Protein AF-A0A7V5WQN2-F1 (afdb_monomer_lite)

Foldseek 3Di:
DLCVLPPCVVLPCLSPVVVVLLVLLVVQLVCCQVPVDGDLVSLLVLLVSLLVSLCSNVVRPQWDHSVLLLLQLQLQLLVVLVVQLVQLCVVVVNAFAPDWDPLADCQLLLQQLLLCLQANQVRSQVRSVVQSVVCVVVVGRDHDGSSVSVVSSVVSLVVLVVVPGHHNVRSSSSNRNNSSVSLSVRSVVQVVVCVVVVDHDPPPRPGDTRADSSSSSSSSSLRSTNGNQLLVQLVVQLVVVQVVVQVVCVVVVHDNDGRSSNSSSVSSVCSSVCVVVVVVVVVVVVD

Sequence (287 aa):
LLALRWPVEIYGFTVLPLLIIYAMLLIMSLIDLDHLYLPDSLTLPAIFIAIGAAAYYQPLAGLPSLAEAAVGSAVAAGIIALINRLGSLIVRRMADTKERLWPIGMDQVNIAFVFGALGGWVWGLGFALLSVIVNLIARKPIRLEEKYMYLLWFVAIALSATKLIVSPVESLAGTFIAAGIVAIVGSFYWWFHEIFTGVAEDEDFDEPVAMGFGDVKLAAILGAILGWQSMLVALFLAFIIGAVVGVVVKIMGGSRIIPFGPPLVLGALIALFYGQQIISWYLGMLT

pLDDT: mean 90.62, std 8.38, range [48.59, 98.56]

Radius of gyration: 19.23 Å; chains: 1; bounding box: 56×52×56 Å

Structure (mmCIF, N/CA/C/O backbone):
data_AF-A0A7V5WQN2-F1
#
_entry.id   AF-A0A7V5WQN2-F1
#
loop_
_atom_site.group_PDB
_atom_site.id
_atom_site.type_symbol
_atom_site.label_atom_id
_atom_site.label_alt_id
_atom_site.label_comp_id
_atom_site.label_asym_id
_atom_site.label_entity_id
_atom_site.label_seq_id
_atom_site.pdbx_PDB_ins_code
_atom_site.Cartn_x
_atom_site.Cartn_y
_atom_site.Cartn_z
_atom_site.occupancy
_atom_site.B_iso_or_equiv
_atom_site.auth_seq_id
_atom_site.auth_comp_id
_atom_site.auth_asym_id
_atom_site.auth_atom_id
_atom_site.pdbx_PDB_model_num
ATOM 1 N N . LEU A 1 1 ? -1.444 12.258 23.062 1.00 77.06 1 LEU A N 1
ATOM 2 C CA . LEU A 1 1 ? -2.726 11.849 22.433 1.00 77.06 1 LEU A CA 1
ATOM 3 C C . LEU A 1 1 ? -2.980 10.350 22.575 1.00 77.06 1 LEU A C 1
ATOM 5 O O . LEU A 1 1 ? -3.982 9.996 23.175 1.00 77.06 1 LEU A O 1
ATOM 9 N N . LEU A 1 2 ? -2.071 9.475 22.120 1.00 81.06 2 LEU A N 1
ATOM 10 C CA . LEU A 1 2 ? -2.228 8.012 22.245 1.00 81.06 2 LEU A CA 1
ATOM 11 C C . LEU A 1 2 ? -2.456 7.547 23.691 1.00 81.06 2 LEU A C 1
ATOM 13 O O . LEU A 1 2 ? -3.454 6.892 23.959 1.00 81.06 2 LEU A O 1
ATOM 17 N N . ALA A 1 3 ? -1.611 7.990 24.629 1.00 78.44 3 ALA A N 1
ATOM 18 C CA . ALA A 1 3 ? -1.753 7.672 26.053 1.00 78.44 3 ALA A CA 1
ATOM 19 C C . ALA A 1 3 ? -3.041 8.224 26.701 1.00 78.44 3 ALA A C 1
ATOM 21 O O . ALA A 1 3 ? -3.461 7.727 27.734 1.00 78.44 3 ALA A O 1
ATOM 22 N N . LEU A 1 4 ? -3.688 9.236 26.103 1.00 81.62 4 LEU A N 1
ATOM 23 C CA . LEU A 1 4 ? -4.980 9.740 26.589 1.00 81.62 4 LEU A CA 1
ATOM 24 C C . LEU A 1 4 ? -6.146 8.876 26.094 1.00 81.62 4 LEU A C 1
ATOM 26 O O . LEU A 1 4 ? -7.130 8.704 26.803 1.00 81.62 4 LEU A O 1
ATOM 30 N N . ARG A 1 5 ? -6.052 8.352 24.864 1.00 83.75 5 ARG A N 1
ATOM 31 C CA . ARG A 1 5 ? -7.081 7.493 24.258 1.00 83.75 5 ARG A CA 1
ATOM 32 C C . ARG A 1 5 ? -7.013 6.064 24.791 1.00 83.75 5 ARG A C 1
ATOM 34 O O . ARG A 1 5 ? -8.053 5.460 25.036 1.00 83.75 5 ARG A O 1
ATOM 41 N N . TRP A 1 6 ? -5.797 5.564 24.978 1.00 84.88 6 TRP A N 1
ATOM 42 C CA . TRP A 1 6 ? -5.497 4.258 25.549 1.00 84.88 6 TRP A CA 1
ATOM 43 C C . TRP A 1 6 ? -4.562 4.432 26.754 1.00 84.88 6 TRP A C 1
ATOM 45 O O . TRP A 1 6 ? -3.351 4.254 26.625 1.00 84.88 6 TRP A O 1
ATOM 55 N N . PRO A 1 7 ? -5.104 4.839 27.917 1.00 83.50 7 PRO A N 1
ATOM 56 C CA . PRO A 1 7 ? -4.335 4.960 29.153 1.00 83.50 7 PRO A CA 1
ATOM 57 C C . PRO A 1 7 ? -3.769 3.610 29.602 1.00 83.50 7 P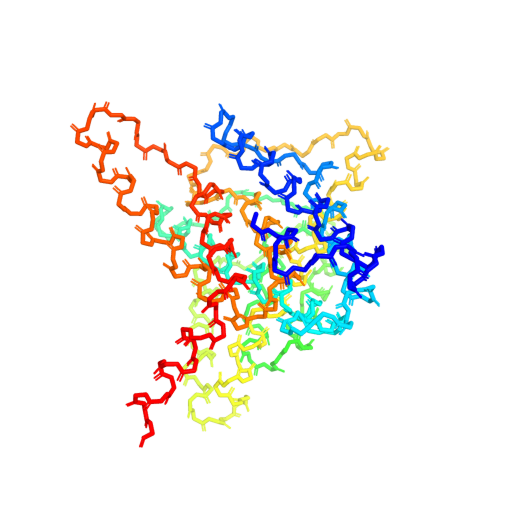RO A C 1
ATOM 59 O O . PRO A 1 7 ? -4.465 2.588 29.590 1.00 83.50 7 PRO A O 1
ATOM 62 N N . VAL A 1 8 ? -2.502 3.616 30.021 1.00 84.56 8 VAL A N 1
ATOM 63 C CA . VAL A 1 8 ? -1.774 2.422 30.489 1.00 84.56 8 VAL A CA 1
ATOM 64 C C . VAL A 1 8 ? -2.422 1.856 31.754 1.00 84.56 8 VAL A C 1
ATOM 66 O O . VAL A 1 8 ? -2.370 0.656 31.993 1.00 84.56 8 VAL A O 1
ATOM 69 N N . GLU A 1 9 ? -3.108 2.686 32.534 1.00 84.50 9 GLU A N 1
ATOM 70 C CA . GLU A 1 9 ? -3.830 2.284 33.741 1.00 84.50 9 GLU A CA 1
ATOM 71 C C . GLU A 1 9 ? -5.015 1.354 33.438 1.00 84.50 9 GLU A C 1
ATOM 73 O O . GLU A 1 9 ? -5.349 0.502 34.255 1.00 84.50 9 GLU A O 1
ATOM 78 N N . ILE A 1 10 ? -5.646 1.507 32.266 1.00 82.56 10 ILE A N 1
ATOM 79 C CA . ILE A 1 10 ? -6.826 0.725 31.857 1.00 82.56 10 ILE A CA 1
ATOM 80 C C . ILE A 1 10 ? -6.417 -0.450 30.971 1.00 82.56 10 ILE A C 1
ATOM 82 O O . ILE A 1 10 ? -6.905 -1.565 31.137 1.00 82.56 10 ILE A O 1
ATOM 86 N N . TYR A 1 11 ? -5.523 -0.197 30.019 1.00 82.12 11 TYR A N 1
ATOM 87 C CA . TYR A 1 11 ? -5.158 -1.158 28.980 1.00 82.12 11 TYR A CA 1
ATOM 88 C C . TYR A 1 11 ? -3.826 -1.874 29.264 1.00 82.12 11 TYR A C 1
ATOM 90 O O . TYR A 1 11 ? -3.442 -2.803 28.550 1.00 82.12 11 TYR A O 1
ATOM 98 N N . GLY A 1 12 ? -3.116 -1.486 30.323 1.00 84.06 12 GLY A N 1
ATOM 99 C CA . GLY A 1 12 ? -1.854 -2.094 30.730 1.00 84.06 12 GLY A CA 1
ATOM 100 C C . GLY A 1 12 ? -0.761 -1.962 29.673 1.00 84.06 12 GLY A C 1
ATOM 101 O O . GLY A 1 12 ? -0.753 -1.059 28.834 1.00 84.06 12 GLY A O 1
ATOM 102 N N . PHE A 1 13 ? 0.159 -2.925 29.681 1.00 83.62 13 PHE A N 1
ATOM 103 C CA . PHE A 1 13 ? 1.255 -3.003 28.715 1.00 83.62 13 PHE A CA 1
ATOM 104 C C . PHE A 1 13 ? 0.821 -3.404 27.309 1.00 83.62 13 PHE A C 1
ATOM 106 O O . PHE A 1 13 ? 1.673 -3.449 26.423 1.00 83.62 13 PHE A O 1
ATOM 113 N N . THR A 1 14 ? -0.473 -3.660 27.079 1.00 82.44 14 THR A N 1
ATOM 114 C CA . THR A 1 14 ? -0.944 -3.852 25.711 1.00 82.44 14 THR A CA 1
ATOM 115 C C . THR A 1 14 ? -0.632 -2.598 24.914 1.00 82.44 14 THR A C 1
ATOM 117 O O . THR A 1 14 ? 0.060 -2.711 23.943 1.00 82.44 14 THR A O 1
ATOM 120 N N . VAL A 1 15 ? -0.874 -1.374 25.374 1.00 82.62 15 VAL A N 1
ATOM 121 C CA . VAL A 1 15 ? -0.635 -0.153 24.563 1.00 82.62 15 VAL A CA 1
ATOM 122 C C . VAL A 1 15 ? 0.828 0.064 24.117 1.00 82.62 15 VAL A C 1
ATOM 124 O O . VAL A 1 15 ? 1.081 0.824 23.181 1.00 82.62 15 VAL A O 1
ATOM 127 N N . LEU A 1 16 ? 1.809 -0.580 24.760 1.00 84.44 16 LEU A N 1
ATOM 128 C CA . LEU A 1 16 ? 3.227 -0.251 24.606 1.00 84.44 16 LEU A CA 1
ATOM 129 C C . LEU A 1 16 ? 3.726 -0.311 23.157 1.00 84.44 16 LEU A C 1
ATOM 131 O O . LEU A 1 16 ? 4.190 0.724 22.672 1.00 84.44 16 LEU A O 1
ATOM 135 N N . PRO A 1 17 ? 3.657 -1.436 22.427 1.00 85.75 17 PRO A N 1
ATOM 136 C CA . PRO A 1 17 ? 4.238 -1.412 21.101 1.00 85.75 17 PRO A CA 1
ATOM 137 C C . PRO A 1 17 ? 3.427 -0.558 20.083 1.00 85.75 17 PRO A C 1
ATOM 139 O O . PRO A 1 17 ? 3.997 -0.184 19.067 1.00 85.75 17 PRO A O 1
ATOM 142 N N . LEU A 1 18 ? 2.183 -0.108 20.366 1.00 85.00 18 LEU A N 1
ATOM 143 C CA . LEU A 1 18 ? 1.492 0.927 19.564 1.00 85.00 18 LEU A CA 1
ATOM 144 C C . LEU A 1 18 ? 2.231 2.256 19.702 1.00 85.00 18 LEU A C 1
ATOM 146 O O . LEU A 1 18 ? 2.478 2.939 18.711 1.00 85.00 18 LEU A O 1
ATOM 150 N N . LEU A 1 19 ? 2.601 2.609 20.938 1.00 87.19 19 LEU A N 1
ATOM 151 C CA . LEU A 1 19 ? 3.392 3.802 21.235 1.00 87.19 19 LEU A CA 1
ATOM 152 C C . LEU A 1 19 ? 4.772 3.721 20.585 1.00 87.19 19 LEU A C 1
ATOM 154 O O . LEU A 1 19 ? 5.223 4.715 20.022 1.00 87.19 19 LEU A O 1
ATOM 158 N N . ILE A 1 20 ? 5.416 2.550 20.630 1.00 88.56 20 ILE A N 1
ATOM 159 C CA . ILE A 1 20 ? 6.727 2.331 20.003 1.00 88.56 20 ILE A CA 1
ATOM 160 C C . ILE A 1 20 ? 6.626 2.527 18.492 1.00 88.56 20 ILE A C 1
ATOM 162 O O . ILE A 1 20 ? 7.387 3.314 17.938 1.00 88.56 20 ILE A O 1
ATOM 166 N N . ILE A 1 21 ? 5.667 1.877 17.827 1.00 89.50 21 ILE A N 1
ATOM 167 C CA . ILE A 1 21 ? 5.527 1.994 16.372 1.00 89.50 21 ILE A CA 1
ATOM 168 C C . ILE A 1 21 ? 5.181 3.434 15.978 1.00 89.50 21 ILE A C 1
ATOM 170 O O . ILE A 1 21 ? 5.769 3.960 15.040 1.00 89.50 21 ILE A O 1
ATOM 174 N N . TYR A 1 22 ? 4.297 4.119 16.709 1.00 88.50 22 TYR A N 1
ATOM 175 C CA . TYR A 1 22 ? 4.010 5.531 16.433 1.00 88.50 22 TYR A CA 1
ATOM 176 C C . TYR A 1 22 ? 5.216 6.444 16.658 1.00 88.50 22 TYR A C 1
ATOM 178 O O . TYR A 1 22 ? 5.432 7.360 15.868 1.00 88.50 22 TYR A O 1
ATOM 186 N N . ALA A 1 23 ? 6.020 6.201 17.693 1.00 89.38 23 ALA A N 1
ATOM 187 C CA . ALA A 1 23 ? 7.265 6.933 17.894 1.00 89.38 23 ALA A CA 1
ATOM 188 C C . ALA A 1 23 ? 8.242 6.686 16.733 1.00 89.38 23 ALA A C 1
ATOM 190 O O . ALA A 1 23 ? 8.811 7.638 16.205 1.00 89.38 23 ALA A O 1
ATOM 191 N N . MET A 1 24 ? 8.372 5.436 16.277 1.00 90.50 24 MET A N 1
ATOM 192 C CA . MET A 1 24 ? 9.174 5.091 15.100 1.00 90.50 24 MET A CA 1
ATOM 193 C C . MET A 1 24 ? 8.657 5.778 13.831 1.00 90.50 24 MET A C 1
ATOM 195 O O . MET A 1 24 ? 9.461 6.290 13.063 1.00 90.50 24 MET A O 1
ATOM 199 N N . LEU A 1 25 ? 7.339 5.840 13.617 1.00 91.88 25 LEU A N 1
ATOM 200 C CA . LEU A 1 25 ? 6.718 6.536 12.480 1.00 91.88 25 LEU A CA 1
ATOM 201 C C . LEU A 1 25 ? 6.992 8.039 12.494 1.00 91.88 25 LEU A C 1
ATOM 203 O O . LEU A 1 25 ? 7.263 8.617 11.445 1.00 91.88 25 LEU A O 1
ATOM 207 N N . LEU A 1 26 ? 6.961 8.669 13.669 1.00 90.19 26 LEU A N 1
ATOM 208 C CA . LEU A 1 26 ? 7.340 10.075 13.806 1.00 90.19 26 LEU A CA 1
ATOM 209 C C . LEU A 1 26 ? 8.822 10.284 13.481 1.00 90.19 26 LEU A C 1
ATOM 211 O O . LEU A 1 26 ? 9.150 11.211 12.751 1.00 90.19 26 LEU A O 1
ATOM 215 N N . ILE A 1 27 ? 9.704 9.405 13.962 1.00 90.62 27 ILE A N 1
ATOM 216 C CA . ILE A 1 27 ? 11.137 9.464 13.640 1.00 90.62 27 ILE A CA 1
ATOM 217 C C . ILE A 1 27 ? 11.357 9.276 12.133 1.00 90.62 27 ILE A C 1
ATOM 219 O O . ILE A 1 27 ? 12.048 10.083 11.523 1.00 90.62 27 ILE A O 1
ATOM 223 N N . MET A 1 28 ? 10.722 8.275 11.514 1.00 91.38 28 MET A N 1
ATOM 224 C CA . MET A 1 28 ? 10.777 8.043 10.064 1.00 91.38 28 MET A CA 1
ATOM 225 C C . MET A 1 28 ? 10.282 9.250 9.269 1.00 91.38 28 MET A C 1
ATOM 227 O O . MET A 1 28 ? 10.921 9.642 8.303 1.00 91.38 28 MET A O 1
ATOM 231 N N . SER A 1 29 ? 9.190 9.883 9.700 1.00 90.88 29 SER A N 1
ATOM 232 C CA . SER A 1 29 ? 8.687 11.106 9.073 1.00 90.88 29 SER A CA 1
ATOM 233 C C . SER A 1 29 ? 9.679 12.267 9.152 1.00 90.88 29 SER A C 1
ATOM 235 O O . SER A 1 29 ? 9.710 13.073 8.228 1.00 90.88 29 SER A O 1
ATOM 237 N N . LEU A 1 30 ? 10.439 12.402 10.240 1.00 90.75 30 LEU A N 1
ATOM 238 C CA . LEU A 1 30 ? 11.456 13.451 10.361 1.00 90.75 30 LEU A CA 1
ATOM 239 C C . LEU A 1 30 ? 12.677 13.141 9.490 1.00 90.75 30 LEU A C 1
ATOM 241 O O . LEU A 1 30 ? 13.168 14.025 8.801 1.00 90.75 30 LEU A O 1
ATOM 245 N N . ILE A 1 31 ? 13.104 11.875 9.455 1.00 89.44 31 ILE A N 1
ATOM 246 C CA . ILE A 1 31 ? 14.174 11.416 8.559 1.00 89.44 31 ILE A CA 1
ATOM 247 C C . ILE A 1 31 ? 13.793 11.688 7.097 1.00 89.44 31 ILE A C 1
ATOM 249 O O . ILE A 1 31 ? 14.609 12.219 6.351 1.00 89.44 31 ILE A O 1
ATOM 253 N N . ASP A 1 32 ? 12.555 11.387 6.694 1.00 88.56 32 ASP A N 1
ATOM 254 C CA . ASP A 1 32 ? 12.066 11.660 5.337 1.00 88.56 32 ASP A CA 1
ATOM 255 C C . ASP A 1 32 ? 12.021 13.165 5.026 1.00 88.56 32 ASP A C 1
ATOM 257 O O . ASP A 1 32 ? 12.403 13.588 3.938 1.00 88.56 32 ASP A O 1
ATOM 261 N N . LEU A 1 33 ? 11.620 13.996 5.996 1.00 87.62 33 LEU A N 1
ATOM 262 C CA . LEU A 1 33 ? 11.611 15.454 5.847 1.00 87.62 33 LEU A CA 1
ATOM 263 C C . LEU A 1 33 ? 13.014 16.021 5.567 1.00 87.62 33 LEU A C 1
ATOM 265 O O . LEU A 1 33 ? 13.151 16.932 4.749 1.00 87.62 33 LEU A O 1
ATOM 269 N N . ASP A 1 34 ? 14.033 15.482 6.238 1.00 86.62 34 ASP A N 1
ATOM 270 C CA . ASP A 1 34 ? 15.406 15.990 6.179 1.00 86.62 34 ASP A CA 1
ATOM 271 C C . ASP A 1 34 ? 16.237 15.358 5.048 1.00 86.62 34 ASP A C 1
ATOM 273 O O . ASP A 1 34 ? 17.097 16.020 4.461 1.00 86.62 34 ASP A O 1
ATOM 277 N N . HIS A 1 35 ? 15.998 14.082 4.734 1.00 84.88 35 HIS A N 1
ATOM 278 C CA . HIS A 1 35 ? 16.845 13.287 3.839 1.00 84.88 35 HIS A CA 1
ATOM 279 C C . HIS A 1 35 ? 16.138 12.746 2.592 1.00 84.88 35 HIS A C 1
ATOM 281 O O . HIS A 1 35 ? 16.826 12.246 1.705 1.00 84.88 35 HIS A O 1
ATOM 287 N N . LEU A 1 36 ? 14.805 12.851 2.489 1.00 83.44 36 LEU A N 1
ATOM 288 C CA . LEU A 1 36 ? 14.000 12.305 1.380 1.00 83.44 36 LEU A CA 1
ATOM 289 C C . LEU A 1 36 ? 14.210 10.794 1.145 1.00 83.44 36 LEU A C 1
ATOM 291 O O . LEU A 1 36 ? 14.017 10.296 0.035 1.00 83.44 36 LEU A O 1
ATOM 295 N N . TYR A 1 37 ? 14.650 10.072 2.177 1.00 82.38 37 TYR A N 1
ATOM 296 C CA . TYR A 1 37 ? 14.958 8.646 2.134 1.00 82.38 37 TYR A CA 1
ATOM 297 C C . TYR A 1 37 ? 14.521 7.968 3.434 1.00 82.38 37 TYR A C 1
ATOM 299 O O . TYR A 1 37 ? 14.685 8.520 4.523 1.00 82.38 37 TYR A O 1
ATOM 307 N N . LEU A 1 38 ? 14.008 6.740 3.321 1.00 83.69 38 LEU A N 1
ATOM 308 C CA . LEU A 1 38 ? 13.596 5.914 4.453 1.00 83.69 38 LEU A CA 1
ATOM 309 C C . LEU A 1 38 ? 14.440 4.633 4.516 1.00 83.69 38 LEU A C 1
ATOM 311 O O . LEU A 1 38 ? 14.346 3.818 3.601 1.00 83.69 38 LEU A O 1
ATOM 315 N N . PRO A 1 39 ? 15.207 4.407 5.599 1.00 86.12 39 PRO A N 1
ATOM 316 C CA . PRO A 1 39 ? 16.100 3.260 5.694 1.00 86.12 39 PRO A CA 1
ATOM 317 C C . PRO A 1 39 ? 15.349 1.934 5.845 1.00 86.12 39 PRO A C 1
ATOM 319 O O . PRO A 1 39 ? 14.462 1.776 6.693 1.00 86.12 39 PRO A O 1
ATOM 322 N N . ASP A 1 40 ? 15.779 0.941 5.071 1.00 89.00 40 ASP A N 1
ATOM 323 C CA . ASP A 1 40 ? 15.215 -0.414 5.062 1.00 89.00 40 ASP A CA 1
ATOM 324 C C . ASP A 1 40 ? 15.374 -1.136 6.398 1.00 89.00 40 ASP A C 1
ATOM 326 O O . ASP A 1 40 ? 14.460 -1.824 6.856 1.00 89.00 40 ASP A O 1
ATOM 330 N N . SER A 1 41 ? 16.490 -0.882 7.082 1.00 88.12 41 SER A N 1
ATOM 331 C CA . SER A 1 41 ? 16.769 -1.391 8.427 1.00 88.12 41 SER A CA 1
ATOM 332 C C . SER A 1 41 ? 15.753 -0.937 9.479 1.00 88.12 41 SER A C 1
ATOM 334 O O . SER A 1 41 ? 15.630 -1.581 10.521 1.00 88.12 41 SER A O 1
ATOM 336 N N . LEU A 1 42 ? 15.010 0.143 9.215 1.00 89.56 42 LEU A N 1
ATOM 337 C CA . LEU A 1 42 ? 13.970 0.657 10.101 1.00 89.56 42 LEU A CA 1
ATOM 338 C C . LEU A 1 42 ? 12.570 0.284 9.606 1.00 89.56 42 LEU A C 1
ATOM 340 O O . LEU A 1 42 ? 11.746 -0.185 10.392 1.00 89.56 42 LEU A O 1
ATOM 344 N N . THR A 1 43 ? 12.300 0.477 8.312 1.00 92.38 43 THR A N 1
ATOM 345 C CA . THR A 1 43 ? 10.958 0.298 7.743 1.00 92.38 43 THR A CA 1
ATOM 346 C C . THR A 1 43 ? 10.538 -1.167 7.686 1.00 92.38 43 THR A C 1
ATOM 348 O O . THR A 1 43 ? 9.419 -1.498 8.077 1.00 92.38 43 THR A O 1
ATOM 351 N N . LEU A 1 44 ? 11.422 -2.068 7.254 1.00 93.06 44 LEU A N 1
ATOM 352 C CA . LEU A 1 44 ? 11.062 -3.466 7.042 1.00 93.06 44 LEU A CA 1
ATOM 353 C C . LEU A 1 44 ? 10.774 -4.187 8.366 1.00 93.06 44 LEU A C 1
ATOM 355 O O . LEU A 1 44 ? 9.650 -4.676 8.524 1.00 93.06 44 LEU A O 1
ATOM 359 N N . PRO A 1 45 ? 11.663 -4.182 9.381 1.00 92.50 45 PRO A N 1
ATOM 360 C CA . PRO A 1 45 ? 11.323 -4.745 10.688 1.00 92.50 45 PRO A CA 1
ATOM 361 C C . PRO A 1 45 ? 10.040 -4.153 11.284 1.00 92.50 45 PRO A C 1
ATOM 363 O O . PRO A 1 45 ? 9.247 -4.883 11.882 1.00 92.50 45 PRO A O 1
ATOM 366 N N . ALA A 1 46 ? 9.791 -2.855 11.078 1.00 93.94 46 ALA A N 1
ATOM 367 C CA . ALA A 1 46 ? 8.595 -2.192 11.582 1.00 93.94 46 ALA A CA 1
ATOM 368 C C . ALA A 1 46 ? 7.290 -2.746 10.983 1.00 93.94 46 ALA A C 1
ATOM 370 O O . ALA A 1 46 ? 6.295 -2.789 11.702 1.00 93.94 46 ALA A O 1
ATOM 371 N N . ILE A 1 47 ? 7.275 -3.230 9.732 1.00 95.25 47 ILE A N 1
ATOM 372 C CA . ILE A 1 47 ? 6.089 -3.877 9.135 1.00 95.25 47 ILE A CA 1
ATOM 373 C C . ILE A 1 47 ? 5.709 -5.124 9.940 1.00 95.25 47 ILE A C 1
ATOM 375 O O . ILE A 1 47 ? 4.559 -5.277 10.354 1.00 95.25 47 ILE A O 1
ATOM 379 N N . PHE A 1 48 ? 6.676 -6.004 10.215 1.00 92.06 48 PHE A N 1
ATOM 380 C CA . PHE A 1 48 ? 6.419 -7.229 10.977 1.00 92.06 48 PHE A CA 1
ATOM 381 C C . PHE A 1 48 ? 6.098 -6.952 12.439 1.00 92.06 48 PHE A C 1
ATOM 383 O O . PHE A 1 48 ? 5.209 -7.596 12.995 1.00 92.06 48 PHE A O 1
ATOM 390 N N . ILE A 1 49 ? 6.780 -5.982 13.051 1.00 92.25 49 ILE A N 1
ATOM 391 C CA . ILE A 1 49 ? 6.466 -5.545 14.413 1.00 92.25 49 ILE A CA 1
ATOM 392 C C . ILE A 1 49 ? 5.038 -4.997 14.463 1.00 92.25 49 ILE A C 1
ATOM 394 O O . ILE A 1 49 ? 4.312 -5.335 15.389 1.00 92.25 49 ILE A O 1
ATOM 398 N N . ALA A 1 50 ? 4.600 -4.222 13.467 1.00 93.06 50 ALA A N 1
ATOM 399 C CA . ALA A 1 50 ? 3.245 -3.681 13.413 1.00 93.06 50 ALA A CA 1
ATOM 400 C C . ALA A 1 50 ? 2.173 -4.758 13.227 1.00 93.06 50 ALA A C 1
ATOM 402 O O . ALA A 1 50 ? 1.167 -4.743 13.936 1.00 93.06 50 ALA A O 1
ATOM 403 N N . ILE A 1 51 ? 2.404 -5.732 12.345 1.00 93.50 51 ILE A N 1
ATOM 404 C CA . ILE A 1 51 ? 1.490 -6.869 12.183 1.00 93.50 51 ILE A CA 1
ATOM 405 C C . ILE A 1 51 ? 1.463 -7.710 13.469 1.00 93.50 51 ILE A C 1
ATOM 407 O O . ILE A 1 51 ? 0.392 -7.994 13.996 1.00 93.50 51 ILE A O 1
ATOM 411 N N . GLY A 1 52 ? 2.623 -8.063 14.031 1.00 91.38 52 GLY A N 1
ATOM 412 C CA . GLY A 1 52 ? 2.718 -8.855 15.263 1.00 91.38 52 GLY A CA 1
ATOM 413 C C . GLY A 1 52 ? 2.116 -8.153 16.483 1.00 91.38 52 GLY A C 1
ATOM 414 O O . GLY A 1 52 ? 1.446 -8.784 17.299 1.00 91.38 52 GLY A O 1
ATOM 415 N N . ALA A 1 53 ? 2.276 -6.833 16.573 1.00 89.50 53 ALA A N 1
ATOM 416 C CA . ALA A 1 53 ? 1.679 -5.988 17.602 1.00 89.50 53 ALA A CA 1
ATOM 417 C C . ALA A 1 53 ? 0.146 -6.056 17.619 1.00 89.50 53 ALA A C 1
ATOM 419 O O . ALA A 1 53 ? -0.455 -5.950 18.690 1.00 89.50 53 ALA A O 1
ATOM 420 N N . ALA A 1 54 ? -0.497 -6.295 16.471 1.00 89.12 54 ALA A N 1
ATOM 421 C CA . ALA A 1 54 ? -1.949 -6.442 16.396 1.00 89.12 54 ALA A CA 1
ATOM 422 C C . ALA A 1 54 ? -2.461 -7.647 17.207 1.00 89.12 54 ALA A C 1
ATOM 424 O O . ALA A 1 54 ? -3.571 -7.607 17.735 1.00 89.12 54 ALA A O 1
ATOM 425 N N . ALA A 1 55 ? -1.641 -8.689 17.404 1.00 85.81 55 ALA A N 1
ATOM 426 C CA . ALA A 1 55 ? -1.982 -9.795 18.304 1.00 85.81 55 ALA A CA 1
ATOM 427 C C . ALA A 1 55 ? -2.014 -9.374 19.786 1.00 85.81 55 ALA A C 1
ATOM 429 O O . ALA A 1 55 ? -2.644 -10.039 20.604 1.00 85.81 55 ALA A O 1
ATOM 430 N N . TYR A 1 56 ? -1.347 -8.270 20.130 1.00 82.38 56 TYR A N 1
ATOM 431 C CA . TYR A 1 56 ? -1.197 -7.781 21.498 1.00 82.38 56 TYR A CA 1
ATOM 432 C C . TYR A 1 56 ? -2.204 -6.672 21.850 1.00 82.38 56 TYR A C 1
ATOM 434 O O . TYR A 1 56 ? -2.593 -6.559 23.012 1.00 82.38 56 TYR A O 1
ATOM 442 N N . TYR A 1 57 ? -2.660 -5.868 20.873 1.00 75.25 57 TYR A N 1
ATOM 443 C CA . TYR A 1 57 ? -3.638 -4.778 21.104 1.00 75.25 57 TYR A CA 1
ATOM 444 C C . TYR A 1 57 ? -5.044 -5.084 20.651 1.00 75.25 57 TYR A C 1
ATOM 446 O O . TYR A 1 57 ? -5.893 -4.202 20.720 1.00 75.25 57 TYR A O 1
ATOM 454 N N . GLN A 1 58 ? -5.324 -6.307 20.221 1.00 61.94 58 GLN A N 1
ATOM 455 C CA . GLN A 1 58 ? -6.684 -6.719 19.905 1.00 61.94 58 GLN A CA 1
ATOM 456 C C . GLN A 1 58 ? -7.735 -6.384 21.003 1.00 61.94 58 GLN A C 1
ATOM 458 O O . GLN A 1 58 ? -8.894 -6.175 20.647 1.00 61.94 58 GLN A O 1
ATOM 463 N N . PRO A 1 59 ? -7.391 -6.248 22.309 1.00 58.50 59 PRO A N 1
ATOM 464 C CA . PRO A 1 59 ? -8.328 -5.745 23.323 1.00 58.50 59 PRO A CA 1
ATOM 465 C C . PRO A 1 59 ? -8.676 -4.245 23.217 1.00 58.50 59 PRO A C 1
ATOM 467 O O . PRO A 1 59 ? -9.582 -3.781 23.910 1.00 58.50 59 PRO A O 1
ATOM 470 N N . LEU A 1 60 ? -7.958 -3.458 22.407 1.00 63.75 60 LEU A N 1
ATOM 471 C CA . LEU A 1 60 ? -8.184 -2.023 22.238 1.00 63.75 60 LEU A CA 1
ATOM 472 C C . LEU A 1 60 ? -9.324 -1.782 21.243 1.00 63.75 60 LEU A C 1
ATOM 474 O O . LEU A 1 60 ? -9.229 -2.111 20.061 1.00 63.75 60 LEU A O 1
ATOM 478 N N . ALA A 1 61 ? -10.398 -1.145 21.714 1.00 67.94 61 ALA A N 1
ATOM 479 C CA . ALA A 1 61 ? -11.547 -0.810 20.880 1.00 67.94 61 ALA A CA 1
ATOM 480 C C . ALA A 1 61 ? -11.131 0.013 19.643 1.00 67.94 61 ALA A C 1
ATOM 482 O O . ALA A 1 61 ? -10.632 1.134 19.774 1.00 67.94 61 ALA A O 1
ATOM 483 N N . GLY A 1 62 ? -11.380 -0.537 18.449 1.00 77.31 62 GLY A N 1
ATOM 484 C CA . GLY A 1 62 ? -11.172 0.136 17.163 1.00 77.31 62 GLY A CA 1
ATOM 485 C C . GLY A 1 62 ? -9.833 -0.127 16.466 1.00 77.31 62 GLY A C 1
ATOM 486 O O . GLY A 1 62 ? -9.592 0.500 15.437 1.00 77.31 62 GLY A O 1
ATOM 487 N N . LEU A 1 63 ? -8.985 -1.024 16.985 1.00 85.62 63 LEU A N 1
ATOM 488 C CA . LEU A 1 63 ? -7.758 -1.469 16.309 1.00 85.62 63 LEU A CA 1
ATOM 489 C C . LEU A 1 63 ? -7.955 -2.808 15.575 1.00 85.62 63 LEU A C 1
ATOM 491 O O . LEU A 1 63 ? -8.805 -3.601 15.984 1.00 85.62 63 LEU A O 1
ATOM 495 N N . PRO A 1 64 ? -7.189 -3.066 14.497 1.00 90.25 64 PRO A N 1
ATOM 496 C CA . PRO A 1 64 ? -7.328 -4.279 13.701 1.00 90.25 64 PRO A CA 1
ATOM 497 C C . PRO A 1 64 ? -6.852 -5.530 14.452 1.00 90.25 64 PRO A C 1
ATOM 499 O O . PRO A 1 64 ? -5.884 -5.504 15.213 1.00 90.25 64 PRO A O 1
ATOM 502 N N . SER A 1 65 ? -7.504 -6.657 14.175 1.00 91.75 65 SER A N 1
ATOM 503 C CA . SER A 1 65 ? -6.993 -7.994 14.495 1.00 91.75 65 SER A CA 1
ATOM 504 C C . SER A 1 65 ? -5.734 -8.333 13.688 1.00 91.75 65 SER A C 1
ATOM 506 O O . SER A 1 65 ? -5.427 -7.683 12.693 1.00 91.75 65 SER A O 1
ATOM 508 N N . LEU A 1 66 ? -5.023 -9.408 14.053 1.00 92.81 66 LEU A N 1
ATOM 509 C CA . LEU A 1 66 ? -3.827 -9.861 13.325 1.00 92.81 66 LEU A CA 1
ATOM 510 C C . LEU A 1 66 ? -4.077 -10.061 11.816 1.00 92.81 66 LEU A C 1
ATOM 512 O O . LEU A 1 66 ? -3.260 -9.659 10.989 1.00 92.81 66 LEU A O 1
ATOM 516 N N . ALA A 1 67 ? -5.218 -10.653 11.451 1.00 93.31 67 ALA A N 1
ATOM 517 C CA . ALA A 1 67 ? -5.587 -10.865 10.053 1.00 93.31 67 ALA A CA 1
ATOM 518 C C . ALA A 1 67 ? -5.912 -9.542 9.342 1.00 93.31 67 ALA A C 1
ATOM 520 O O . ALA A 1 67 ? -5.461 -9.315 8.221 1.00 93.31 67 ALA A O 1
ATOM 521 N N . GLU A 1 68 ? -6.651 -8.645 9.998 1.00 94.06 68 GLU A N 1
ATOM 522 C CA . GLU A 1 68 ? -6.975 -7.322 9.453 1.00 94.06 68 GLU A CA 1
ATOM 523 C C . GLU A 1 68 ? -5.740 -6.430 9.323 1.00 94.06 68 GLU A C 1
ATOM 525 O O . GLU A 1 68 ? -5.662 -5.656 8.375 1.00 94.06 68 GLU A O 1
ATOM 530 N N . ALA A 1 69 ? -4.764 -6.564 10.221 1.00 95.44 69 ALA A N 1
ATOM 531 C CA . ALA A 1 69 ? -3.479 -5.883 10.148 1.00 95.44 69 ALA A CA 1
ATOM 532 C C . ALA A 1 69 ? -2.657 -6.394 8.958 1.00 95.44 69 ALA A C 1
ATOM 534 O O . ALA A 1 69 ? -2.146 -5.599 8.174 1.00 95.44 69 ALA A O 1
ATOM 535 N N . ALA A 1 70 ? -2.580 -7.713 8.758 1.00 96.88 70 ALA A N 1
ATOM 536 C CA . ALA A 1 70 ? -1.892 -8.286 7.602 1.00 96.88 70 ALA A CA 1
ATOM 537 C C . ALA A 1 70 ? -2.543 -7.853 6.274 1.00 96.88 70 ALA A C 1
ATOM 539 O O . ALA A 1 70 ? -1.851 -7.414 5.353 1.00 96.88 70 ALA A O 1
ATOM 540 N N . VAL A 1 71 ? -3.877 -7.909 6.189 1.00 97.31 71 VAL A N 1
ATOM 541 C CA . VAL A 1 71 ? -4.629 -7.438 5.014 1.00 97.31 71 VAL A CA 1
ATOM 542 C C . VAL A 1 71 ? -4.473 -5.929 4.834 1.00 97.31 71 VAL A C 1
ATOM 544 O O . VAL A 1 71 ? -4.236 -5.474 3.721 1.00 97.31 71 VAL A O 1
ATOM 547 N N . GLY A 1 72 ? -4.565 -5.149 5.910 1.00 97.50 72 GLY A N 1
ATOM 548 C CA . GLY A 1 72 ? -4.389 -3.700 5.892 1.00 97.50 72 GLY A CA 1
ATOM 549 C C . GLY A 1 72 ? -3.006 -3.297 5.396 1.00 97.50 72 GLY A C 1
ATOM 550 O O . GLY A 1 72 ? -2.902 -2.426 4.538 1.00 97.50 72 GLY A O 1
ATOM 551 N N . SER A 1 73 ? -1.961 -3.982 5.862 1.00 98.06 73 SER A N 1
ATOM 552 C CA . SER A 1 73 ? -0.583 -3.799 5.405 1.00 98.06 73 SER A CA 1
ATOM 553 C C . SER A 1 73 ? -0.440 -4.070 3.907 1.00 98.06 73 SER A C 1
ATOM 555 O O . SER A 1 73 ? 0.051 -3.218 3.166 1.00 98.06 73 SER A O 1
ATOM 557 N N . ALA A 1 74 ? -0.952 -5.215 3.441 1.00 98.38 74 ALA A N 1
ATOM 558 C CA . ALA A 1 74 ? -0.928 -5.583 2.030 1.00 98.38 74 ALA A CA 1
ATOM 559 C C . ALA A 1 74 ? -1.708 -4.584 1.161 1.00 98.38 74 ALA A C 1
ATOM 561 O O . ALA A 1 74 ? -1.188 -4.093 0.167 1.00 98.38 74 ALA A O 1
ATOM 562 N N . VAL A 1 75 ? -2.936 -4.226 1.540 1.00 98.44 75 VAL A N 1
ATOM 563 C CA . VAL A 1 75 ? -3.753 -3.269 0.779 1.00 98.44 75 VAL A CA 1
ATOM 564 C C . VAL A 1 75 ? -3.076 -1.901 0.714 1.00 98.44 75 VAL A C 1
ATOM 566 O O . VAL A 1 75 ? -3.004 -1.312 -0.361 1.00 98.44 75 VAL A O 1
ATOM 569 N N . ALA A 1 76 ? -2.541 -1.407 1.831 1.00 98.12 76 ALA A N 1
ATOM 570 C CA . ALA A 1 76 ? -1.862 -0.118 1.889 1.00 98.12 76 ALA A CA 1
ATOM 571 C C . ALA A 1 76 ? -0.624 -0.077 0.983 1.00 98.12 76 ALA A C 1
ATOM 573 O O . ALA A 1 76 ? -0.492 0.834 0.163 1.00 98.12 76 ALA A O 1
ATOM 574 N N . ALA A 1 77 ? 0.234 -1.098 1.079 1.00 98.19 77 ALA A N 1
ATOM 575 C CA . ALA A 1 77 ? 1.390 -1.257 0.206 1.00 98.19 77 ALA A CA 1
ATOM 576 C C . ALA A 1 77 ? 0.965 -1.336 -1.267 1.00 98.19 77 ALA A C 1
ATOM 578 O O . ALA A 1 77 ? 1.524 -0.646 -2.112 1.00 98.19 77 ALA A O 1
ATOM 579 N N . GLY A 1 78 ? -0.065 -2.126 -1.579 1.00 98.00 78 GLY A N 1
ATOM 580 C CA . GLY A 1 78 ? -0.570 -2.297 -2.939 1.00 98.00 78 GLY A CA 1
ATOM 581 C C . GLY A 1 78 ? -1.132 -1.015 -3.550 1.00 98.00 78 GLY A C 1
ATOM 582 O O . GLY A 1 78 ? -0.879 -0.739 -4.721 1.00 98.00 78 GLY A O 1
ATOM 583 N N . ILE A 1 79 ? -1.860 -0.209 -2.771 1.00 97.81 79 ILE A N 1
ATOM 584 C CA . ILE A 1 79 ? -2.393 1.082 -3.228 1.00 97.81 79 ILE A CA 1
ATOM 585 C C . ILE A 1 79 ? -1.250 2.045 -3.547 1.00 97.81 79 ILE A C 1
ATOM 587 O O . ILE A 1 79 ? -1.218 2.607 -4.641 1.00 97.81 79 ILE A O 1
ATOM 591 N N . ILE A 1 80 ? -0.300 2.226 -2.624 1.00 96.94 80 ILE A N 1
ATOM 592 C CA . ILE A 1 80 ? 0.819 3.149 -2.854 1.00 96.94 80 ILE A CA 1
ATOM 593 C C . ILE A 1 80 ? 1.727 2.644 -3.973 1.00 96.94 80 ILE A C 1
ATOM 595 O O . ILE A 1 80 ? 2.143 3.441 -4.808 1.00 96.94 80 ILE A O 1
ATOM 599 N N . ALA A 1 81 ? 1.959 1.333 -4.072 1.00 96.56 81 ALA A N 1
ATOM 600 C CA . ALA A 1 81 ? 2.692 0.745 -5.188 1.00 96.56 81 ALA A CA 1
ATOM 601 C C . ALA A 1 81 ? 1.993 1.026 -6.526 1.00 96.56 81 ALA A C 1
ATOM 603 O O . ALA A 1 81 ? 2.653 1.397 -7.492 1.00 96.56 81 ALA A O 1
ATOM 604 N N . LEU A 1 82 ? 0.662 0.920 -6.600 1.00 96.25 82 LEU A N 1
ATOM 605 C CA . LEU A 1 82 ? -0.068 1.228 -7.831 1.00 96.25 82 LEU A CA 1
ATOM 606 C C . LEU A 1 82 ? 0.070 2.710 -8.206 1.00 96.25 82 LEU A C 1
ATOM 608 O O . LEU A 1 82 ? 0.340 3.027 -9.365 1.00 96.25 82 LEU A O 1
ATOM 612 N N . ILE A 1 83 ? -0.081 3.610 -7.230 1.00 95.19 83 ILE A N 1
ATOM 613 C CA . ILE A 1 83 ? 0.069 5.061 -7.425 1.00 95.19 83 ILE A CA 1
ATOM 614 C C . ILE A 1 83 ? 1.485 5.394 -7.892 1.00 95.19 83 ILE A C 1
ATOM 616 O O . ILE A 1 83 ? 1.652 6.103 -8.885 1.00 95.19 83 ILE A O 1
ATOM 620 N N . ASN A 1 84 ? 2.497 4.845 -7.218 1.00 92.94 84 ASN A N 1
ATOM 621 C CA . ASN A 1 84 ? 3.898 4.992 -7.584 1.00 92.94 84 ASN A CA 1
ATOM 622 C C . ASN A 1 84 ? 4.130 4.570 -9.037 1.00 92.94 84 ASN A C 1
ATOM 624 O O . ASN A 1 84 ? 4.724 5.318 -9.816 1.00 92.94 84 ASN A O 1
ATOM 628 N N . ARG A 1 85 ? 3.647 3.390 -9.422 1.00 92.81 85 ARG A N 1
ATOM 629 C CA . ARG A 1 85 ? 3.970 2.815 -10.725 1.00 92.81 85 ARG A CA 1
ATOM 630 C C . ARG A 1 85 ? 3.227 3.486 -11.870 1.00 92.81 85 ARG A C 1
ATOM 632 O O . ARG A 1 85 ? 3.852 3.818 -12.875 1.00 92.81 85 ARG A O 1
ATOM 639 N N . LEU A 1 86 ? 1.936 3.772 -11.700 1.00 94.00 86 LEU A N 1
ATOM 640 C CA . LEU A 1 86 ? 1.173 4.565 -12.668 1.00 94.00 86 LEU A CA 1
ATOM 641 C C . LEU A 1 86 ? 1.747 5.977 -12.805 1.00 94.00 86 LEU A C 1
ATOM 643 O O . LEU A 1 86 ? 1.932 6.461 -13.921 1.00 94.00 86 LEU A O 1
ATOM 647 N N . GLY A 1 87 ? 2.073 6.626 -11.685 1.00 91.81 87 GLY A N 1
ATOM 648 C CA . GLY A 1 87 ? 2.691 7.948 -11.685 1.00 91.81 87 GLY A CA 1
ATOM 649 C C . GLY A 1 87 ? 4.023 7.948 -12.430 1.00 91.81 87 GLY A C 1
ATOM 650 O O . GLY A 1 87 ? 4.246 8.789 -13.298 1.00 91.81 87 GLY A O 1
ATOM 651 N N . SER A 1 88 ? 4.885 6.973 -12.148 1.00 91.44 88 SER A N 1
ATOM 652 C CA . SER A 1 88 ? 6.204 6.878 -12.780 1.00 91.44 88 SER A CA 1
ATOM 653 C C . SER A 1 88 ? 6.096 6.586 -14.278 1.00 91.44 88 SER A C 1
ATOM 655 O O . SER A 1 88 ? 6.810 7.194 -15.072 1.00 91.44 88 SER A O 1
ATOM 657 N N . LEU A 1 89 ? 5.137 5.754 -14.699 1.00 92.12 89 LEU A N 1
ATOM 658 C CA . LEU A 1 89 ? 4.848 5.519 -16.116 1.00 92.12 89 LEU A CA 1
ATOM 659 C C . LEU A 1 89 ? 4.413 6.807 -16.838 1.00 92.12 89 LEU A C 1
ATOM 661 O O . LEU A 1 89 ? 4.848 7.068 -17.962 1.00 92.12 89 LEU A O 1
ATOM 665 N N . ILE A 1 90 ? 3.584 7.637 -16.197 1.00 92.25 90 ILE A N 1
ATOM 666 C CA . ILE A 1 90 ? 3.153 8.935 -16.743 1.00 92.25 90 ILE A CA 1
ATOM 667 C C . ILE A 1 90 ? 4.342 9.892 -16.855 1.00 92.25 90 ILE A C 1
ATOM 669 O O . ILE A 1 90 ? 4.528 10.521 -17.899 1.00 92.25 90 ILE A O 1
ATOM 673 N N . VAL A 1 91 ? 5.168 9.982 -15.811 1.00 91.31 91 VAL A N 1
ATOM 674 C CA . VAL A 1 91 ? 6.363 10.840 -15.793 1.00 91.31 91 VAL A CA 1
ATOM 675 C C . VAL A 1 91 ? 7.352 10.425 -16.888 1.00 91.31 91 VAL A C 1
ATOM 677 O O . VAL A 1 91 ? 7.886 11.278 -17.600 1.00 91.31 91 VAL A O 1
ATOM 680 N N . ARG A 1 92 ? 7.505 9.117 -17.115 1.00 92.06 92 ARG A N 1
ATOM 681 C CA . ARG A 1 92 ? 8.289 8.538 -18.215 1.00 92.06 92 ARG A CA 1
ATOM 682 C C . ARG A 1 92 ? 7.599 8.598 -19.583 1.00 92.06 92 ARG A C 1
ATOM 684 O O . ARG A 1 92 ? 8.146 8.093 -20.557 1.00 92.06 92 ARG A O 1
ATOM 691 N N . ARG A 1 93 ? 6.420 9.219 -19.705 1.00 91.50 93 ARG A N 1
ATOM 692 C CA . ARG A 1 93 ? 5.646 9.335 -20.960 1.00 91.50 93 ARG A CA 1
ATOM 693 C C . ARG A 1 93 ? 5.364 7.980 -21.620 1.00 91.50 93 ARG A C 1
ATOM 695 O O . ARG A 1 93 ? 5.539 7.828 -22.827 1.00 91.50 93 ARG A O 1
ATOM 702 N N . MET A 1 94 ? 4.918 7.005 -20.829 1.00 90.88 94 MET A N 1
ATOM 703 C CA . MET A 1 94 ? 4.665 5.619 -21.253 1.00 90.88 94 MET A CA 1
ATOM 704 C C . MET A 1 94 ? 5.918 4.853 -21.709 1.00 90.88 94 MET A C 1
ATOM 706 O O . MET A 1 94 ? 5.792 3.793 -22.330 1.00 90.88 94 MET A O 1
ATOM 710 N N . ALA A 1 95 ? 7.117 5.370 -21.420 1.00 88.38 95 ALA A N 1
ATOM 711 C CA . ALA A 1 95 ? 8.349 4.617 -21.592 1.00 88.38 95 ALA A CA 1
ATOM 712 C C . ALA A 1 95 ? 8.515 3.593 -20.464 1.00 88.38 95 ALA A C 1
ATOM 714 O O . ALA A 1 95 ? 8.164 3.834 -19.306 1.00 88.38 95 ALA A O 1
ATOM 715 N N . ASP A 1 96 ? 9.054 2.445 -20.849 1.00 87.75 96 ASP A N 1
ATOM 716 C CA . ASP A 1 96 ? 9.304 1.307 -19.977 1.00 87.75 96 ASP A CA 1
ATOM 717 C C . ASP A 1 96 ? 10.483 1.605 -19.031 1.00 87.75 96 ASP A C 1
ATOM 719 O O . ASP A 1 96 ? 11.443 2.263 -19.443 1.00 87.75 96 ASP A O 1
ATOM 723 N N . THR A 1 97 ? 10.433 1.132 -17.782 1.00 85.19 97 THR A N 1
ATOM 724 C CA . THR A 1 97 ? 11.542 1.310 -16.822 1.00 85.19 97 THR A CA 1
ATOM 725 C C . THR A 1 97 ? 12.798 0.567 -17.272 1.00 85.19 97 THR A C 1
ATOM 727 O O . THR A 1 97 ? 12.716 -0.552 -17.780 1.00 85.19 97 THR A O 1
ATOM 730 N N . LYS A 1 98 ? 13.974 1.145 -17.044 1.00 81.31 98 LYS A N 1
ATOM 731 C CA . LYS A 1 98 ? 15.287 0.548 -17.337 1.00 81.31 98 LYS A CA 1
ATOM 732 C C . LYS A 1 98 ? 15.793 -0.398 -16.254 1.00 81.31 98 LYS A C 1
ATOM 734 O O . LYS A 1 98 ? 16.688 -1.180 -16.559 1.00 81.31 98 LYS A O 1
ATOM 739 N N . GLU A 1 99 ? 15.233 -0.338 -15.050 1.00 76.25 99 GLU A N 1
ATOM 740 C CA . GLU A 1 99 ? 15.511 -1.245 -13.932 1.00 76.25 99 GLU A CA 1
ATOM 741 C C . GLU A 1 99 ? 15.383 -2.714 -14.378 1.00 76.25 99 GLU A C 1
ATOM 743 O O . GLU A 1 99 ? 14.441 -3.100 -15.086 1.00 76.25 99 GLU A O 1
ATOM 748 N N . ARG A 1 100 ? 16.372 -3.535 -14.012 1.00 77.62 100 ARG A N 1
ATOM 749 C CA . ARG A 1 100 ? 16.475 -4.950 -14.410 1.00 77.62 100 ARG A CA 1
ATOM 750 C C . ARG A 1 100 ? 16.881 -5.822 -13.232 1.00 77.62 100 ARG A C 1
ATOM 752 O O . ARG A 1 100 ? 17.899 -6.511 -13.281 1.00 77.62 100 ARG A O 1
ATOM 759 N N . LEU A 1 101 ? 16.058 -5.801 -12.193 1.00 84.06 101 LEU A N 1
ATOM 760 C CA . LEU A 1 101 ? 16.272 -6.639 -11.027 1.00 84.06 101 LEU A CA 1
ATOM 761 C C . LEU A 1 101 ? 16.030 -8.111 -11.322 1.00 84.06 101 LEU A C 1
ATOM 763 O O . LEU A 1 101 ? 15.128 -8.505 -12.067 1.00 84.06 101 LEU A O 1
ATOM 767 N N . TRP A 1 102 ? 16.872 -8.935 -10.712 1.00 87.69 102 TRP A N 1
ATOM 768 C CA . TRP A 1 102 ? 16.797 -10.379 -10.789 1.00 87.69 102 TRP A CA 1
ATOM 769 C C . TRP A 1 102 ? 17.054 -10.967 -9.402 1.00 87.69 102 TRP A C 1
ATOM 771 O O . TRP A 1 102 ? 18.028 -10.573 -8.770 1.00 87.69 102 TRP A O 1
ATOM 781 N N . PRO A 1 103 ? 16.248 -11.937 -8.934 1.00 89.44 103 PRO A N 1
ATOM 782 C CA . PRO A 1 103 ? 15.143 -12.601 -9.630 1.00 89.44 103 PRO A CA 1
ATOM 783 C C . PRO A 1 103 ? 13.768 -11.936 -9.433 1.00 89.44 103 PRO A C 1
ATOM 785 O O . PRO A 1 103 ? 12.841 -12.258 -10.184 1.00 89.44 103 PRO A O 1
ATOM 788 N N . ILE A 1 104 ? 13.639 -11.037 -8.450 1.00 91.75 104 ILE A N 1
ATOM 789 C CA . ILE A 1 104 ? 12.402 -10.328 -8.086 1.00 91.75 104 ILE A CA 1
ATOM 790 C C . ILE A 1 104 ? 12.618 -8.825 -8.277 1.00 91.75 104 ILE A C 1
ATOM 792 O O . ILE A 1 104 ? 13.622 -8.293 -7.825 1.00 91.75 104 ILE A O 1
ATOM 796 N N . GLY A 1 105 ? 11.664 -8.139 -8.891 1.00 89.38 105 GLY A N 1
ATOM 797 C CA . GLY A 1 105 ? 11.636 -6.690 -9.041 1.00 89.38 105 GLY A CA 1
ATOM 798 C C . GLY A 1 105 ? 10.210 -6.173 -9.206 1.00 89.38 105 GLY A C 1
ATOM 799 O O . GLY A 1 105 ? 9.227 -6.872 -8.927 1.00 89.38 105 GLY A O 1
ATOM 800 N N . MET A 1 106 ? 10.080 -4.949 -9.715 1.00 90.50 106 MET A N 1
ATOM 801 C CA . MET A 1 106 ? 8.768 -4.318 -9.898 1.00 90.50 106 MET A CA 1
ATOM 802 C C . MET A 1 106 ? 7.900 -4.992 -10.971 1.00 90.50 106 MET A C 1
ATOM 804 O O . MET A 1 106 ? 6.679 -4.820 -10.983 1.00 90.50 106 MET A O 1
ATOM 808 N N . ASP A 1 107 ? 8.488 -5.823 -11.829 1.00 92.38 107 ASP A N 1
ATOM 809 C CA . ASP A 1 107 ? 7.756 -6.619 -12.815 1.00 92.38 107 ASP A CA 1
ATOM 810 C C . ASP A 1 107 ? 6.792 -7.613 -12.163 1.00 92.38 107 ASP A C 1
ATOM 812 O O . ASP A 1 107 ? 5.645 -7.737 -12.596 1.00 92.38 107 ASP A O 1
ATOM 816 N N . GLN A 1 108 ? 7.203 -8.272 -11.077 1.00 95.88 108 GLN A N 1
ATOM 817 C CA . GLN A 1 108 ? 6.336 -9.205 -10.353 1.00 95.88 108 GLN A CA 1
ATOM 818 C C . GLN A 1 108 ? 5.182 -8.474 -9.667 1.00 95.88 108 GLN A C 1
ATOM 820 O O . GLN A 1 108 ? 4.078 -9.014 -9.597 1.00 95.88 108 GLN A O 1
ATOM 825 N N . VAL A 1 109 ? 5.401 -7.233 -9.223 1.00 95.94 109 VAL A N 1
ATOM 826 C CA . VAL A 1 109 ? 4.340 -6.367 -8.690 1.00 95.94 109 VAL A CA 1
ATOM 827 C C . VAL A 1 109 ? 3.338 -6.016 -9.799 1.00 95.94 109 VAL A C 1
ATOM 829 O O . VAL A 1 109 ? 2.132 -6.144 -9.595 1.00 95.94 109 VAL A O 1
ATOM 832 N N . ASN A 1 110 ? 3.811 -5.673 -11.007 1.00 95.94 110 ASN A N 1
ATOM 833 C CA . ASN A 1 110 ? 2.934 -5.413 -12.160 1.00 95.94 110 ASN A CA 1
ATOM 834 C C . ASN A 1 110 ? 2.106 -6.653 -12.544 1.00 95.94 110 ASN A C 1
ATOM 836 O O . ASN A 1 110 ? 0.914 -6.549 -12.834 1.00 95.94 110 ASN A O 1
ATOM 840 N N . ILE A 1 111 ? 2.731 -7.834 -12.535 1.00 97.19 111 ILE A N 1
ATOM 841 C CA . ILE A 1 111 ? 2.059 -9.119 -12.773 1.00 97.19 111 ILE A CA 1
ATOM 842 C C . ILE A 1 111 ? 0.994 -9.360 -11.701 1.00 97.19 111 ILE A C 1
ATOM 844 O O . ILE A 1 111 ? -0.144 -9.696 -12.031 1.00 97.19 111 ILE A O 1
ATOM 848 N N . ALA A 1 112 ? 1.321 -9.120 -10.433 1.00 98.12 112 ALA A N 1
ATOM 849 C CA . ALA A 1 112 ? 0.378 -9.257 -9.334 1.00 98.12 112 ALA A CA 1
ATOM 850 C C . ALA A 1 112 ? -0.828 -8.311 -9.466 1.00 98.12 112 ALA A C 1
ATOM 852 O O . ALA A 1 112 ? -1.944 -8.750 -9.194 1.00 98.12 112 ALA A O 1
ATOM 853 N N . PHE A 1 113 ? -0.650 -7.070 -9.947 1.00 98.00 113 PHE A N 1
ATOM 854 C CA . PHE A 1 113 ? -1.777 -6.171 -10.239 1.00 98.00 113 PHE A CA 1
ATOM 855 C C . PHE A 1 113 ? -2.731 -6.782 -11.268 1.00 98.00 113 PHE A C 1
ATOM 857 O O . PHE A 1 113 ? -3.932 -6.880 -11.023 1.00 98.00 113 PHE A O 1
ATOM 864 N N . VAL A 1 114 ? -2.201 -7.216 -12.415 1.00 98.12 114 VAL A N 1
ATOM 865 C CA . VAL A 1 114 ? -3.006 -7.735 -13.530 1.00 98.12 114 VAL A CA 1
ATOM 866 C C . VAL A 1 114 ? -3.741 -9.011 -13.136 1.00 98.12 114 VAL A C 1
ATOM 868 O O . VAL A 1 114 ? -4.960 -9.101 -13.267 1.00 98.12 114 VAL A O 1
ATOM 871 N N . PHE A 1 115 ? -3.012 -10.014 -12.651 1.00 98.19 115 PHE A N 1
ATOM 872 C CA . PHE A 1 115 ? -3.609 -11.312 -12.339 1.00 98.19 115 PHE A CA 1
ATOM 873 C C . PHE A 1 115 ? -4.423 -11.276 -11.043 1.00 98.19 115 PHE A C 1
ATOM 875 O O . PHE A 1 115 ? -5.392 -12.024 -10.916 1.00 98.19 115 PHE A O 1
ATOM 882 N N . GLY A 1 116 ? -4.105 -10.345 -10.138 1.00 98.12 116 GLY A N 1
ATOM 883 C CA . GLY A 1 116 ? -4.945 -9.985 -9.000 1.00 98.12 116 GLY A CA 1
ATOM 884 C C . GLY A 1 116 ? -6.303 -9.439 -9.438 1.00 98.12 116 GLY A C 1
ATOM 885 O O . GLY A 1 116 ? -7.330 -9.876 -8.924 1.00 98.12 116 GLY A O 1
ATOM 886 N N . ALA A 1 117 ? -6.326 -8.547 -10.433 1.00 98.19 117 ALA A N 1
ATOM 887 C CA . ALA A 1 117 ? -7.563 -8.036 -11.021 1.00 98.19 117 ALA A CA 1
ATOM 888 C C . ALA A 1 117 ? -8.372 -9.114 -11.759 1.00 98.19 117 ALA A C 1
ATOM 890 O O . ALA A 1 117 ? -9.601 -9.095 -11.716 1.00 98.19 117 ALA A O 1
ATOM 891 N N . LEU A 1 118 ? -7.702 -10.049 -12.439 1.00 97.75 118 LEU A N 1
ATOM 892 C CA . LEU A 1 118 ? -8.359 -11.082 -13.246 1.00 97.75 118 LEU A CA 1
ATOM 893 C C . LEU A 1 118 ? -8.992 -12.205 -12.414 1.00 97.75 118 LEU A C 1
ATOM 895 O O . LEU A 1 118 ? -10.069 -12.677 -12.769 1.00 97.75 118 LEU A O 1
ATOM 899 N N . GLY A 1 119 ? -8.327 -12.651 -11.346 1.00 96.25 119 GLY A N 1
ATOM 900 C CA . GLY A 1 119 ? -8.706 -13.872 -10.620 1.00 96.25 119 GLY A CA 1
ATOM 901 C C . GLY A 1 119 ? -8.641 -13.768 -9.098 1.00 96.25 119 GLY A C 1
ATOM 902 O O . GLY A 1 119 ? -8.663 -14.790 -8.414 1.00 96.25 119 GLY A O 1
ATOM 903 N N . GLY A 1 120 ? -8.527 -12.556 -8.554 1.00 97.44 120 GLY A N 1
ATOM 904 C CA . GLY A 1 120 ? -8.369 -12.331 -7.123 1.00 97.44 120 GLY A CA 1
ATOM 905 C C . GLY A 1 120 ? -6.923 -12.501 -6.647 1.00 97.44 120 GLY A C 1
ATOM 906 O O . GLY A 1 120 ? -6.006 -12.842 -7.397 1.00 97.44 120 GLY A O 1
ATOM 907 N N . TRP A 1 121 ? -6.702 -12.250 -5.357 1.00 97.62 121 TRP A N 1
ATOM 908 C CA . TRP A 1 121 ? -5.354 -12.119 -4.795 1.00 97.62 121 TRP A CA 1
ATOM 909 C C . TRP A 1 121 ? -4.498 -13.389 -4.943 1.00 97.62 121 TRP A C 1
ATOM 911 O O . TRP A 1 121 ? -3.299 -13.295 -5.191 1.00 97.62 121 TRP A O 1
ATOM 921 N N . VAL A 1 122 ? -5.110 -14.577 -4.873 1.00 98.12 122 VAL A N 1
ATOM 922 C CA . VAL A 1 122 ? -4.410 -15.864 -5.038 1.00 98.12 122 VAL A CA 1
ATOM 923 C C . VAL A 1 122 ? -3.825 -16.010 -6.445 1.00 98.12 122 VAL A C 1
ATOM 925 O O . VAL A 1 122 ? -2.686 -16.453 -6.588 1.00 98.12 122 VAL A O 1
ATOM 928 N N . TRP A 1 123 ? -4.563 -15.599 -7.483 1.00 98.12 123 TRP A N 1
ATOM 929 C CA . TRP A 1 123 ? -4.062 -15.608 -8.861 1.00 98.12 123 TRP A CA 1
ATOM 930 C C . TRP A 1 123 ? -2.906 -14.626 -9.026 1.00 98.12 123 TRP A C 1
ATOM 932 O O . TRP A 1 123 ? -1.869 -14.994 -9.574 1.00 98.12 123 TRP A O 1
ATOM 942 N N . GLY A 1 124 ? -3.048 -13.410 -8.492 1.00 98.19 124 GLY A N 1
ATOM 943 C CA . GLY A 1 124 ? -1.972 -12.417 -8.493 1.00 98.19 124 GLY A CA 1
ATOM 944 C C . GLY A 1 124 ? -0.670 -12.958 -7.893 1.00 98.19 124 GLY A C 1
ATOM 945 O O . GLY A 1 124 ? 0.381 -12.867 -8.527 1.00 98.19 124 GLY A O 1
ATOM 946 N N . LEU A 1 125 ? -0.744 -13.599 -6.721 1.00 98.50 125 LEU A N 1
ATOM 947 C CA . LEU A 1 125 ? 0.415 -14.230 -6.077 1.00 98.50 125 LEU A CA 1
ATOM 948 C C . LEU A 1 125 ? 0.976 -15.404 -6.885 1.00 98.50 125 LEU A C 1
ATOM 950 O O . LEU A 1 125 ? 2.191 -15.517 -7.041 1.00 98.50 125 LEU A O 1
ATOM 954 N N . GLY A 1 126 ? 0.105 -16.267 -7.414 1.00 98.38 126 GLY A N 1
ATOM 955 C CA . GLY A 1 126 ? 0.507 -17.436 -8.194 1.00 98.38 126 GLY A CA 1
ATOM 956 C C . GLY A 1 126 ? 1.281 -17.064 -9.459 1.00 98.38 126 GLY A C 1
ATOM 957 O O . GLY A 1 126 ? 2.341 -17.631 -9.721 1.00 98.38 126 GLY A O 1
ATOM 958 N N . PHE A 1 127 ? 0.803 -16.073 -10.215 1.00 98.12 127 PHE A N 1
ATOM 959 C CA . PHE A 1 127 ? 1.483 -15.604 -11.426 1.00 98.12 127 PHE A CA 1
ATOM 960 C C . PHE A 1 127 ? 2.756 -14.809 -11.124 1.00 98.12 127 PHE A C 1
ATOM 962 O O . PHE A 1 127 ? 3.741 -14.949 -11.851 1.00 98.12 127 PHE A O 1
ATOM 969 N N . ALA A 1 128 ? 2.779 -14.023 -10.045 1.00 97.69 128 ALA A N 1
ATOM 970 C CA . ALA A 1 128 ? 4.001 -13.360 -9.600 1.00 97.69 128 ALA A CA 1
ATOM 971 C C . ALA A 1 128 ? 5.081 -14.387 -9.227 1.00 97.69 128 ALA A C 1
ATOM 973 O O . ALA A 1 128 ? 6.205 -14.301 -9.719 1.00 97.69 128 ALA A O 1
ATOM 974 N N . LEU A 1 129 ? 4.729 -15.415 -8.447 1.00 97.81 129 LEU A N 1
ATOM 975 C CA . LEU A 1 129 ? 5.639 -16.506 -8.096 1.00 97.81 129 LEU A CA 1
ATOM 976 C C . LEU A 1 129 ? 6.105 -17.283 -9.334 1.00 97.81 129 LEU A C 1
ATOM 978 O O . LEU A 1 129 ? 7.293 -17.572 -9.468 1.00 97.81 129 LEU A O 1
ATOM 982 N N . LEU A 1 130 ? 5.194 -17.583 -10.264 1.00 97.50 130 LEU A N 1
ATOM 983 C CA . LEU A 1 130 ? 5.539 -18.224 -11.532 1.00 97.50 130 LEU A CA 1
ATOM 984 C C . LEU A 1 130 ? 6.562 -17.394 -12.317 1.00 97.50 130 LEU A C 1
ATOM 986 O O . LEU A 1 130 ? 7.522 -17.953 -12.842 1.00 97.50 130 LEU A O 1
ATOM 990 N N . SER A 1 131 ? 6.399 -16.070 -12.362 1.00 96.56 131 SER A N 1
ATOM 991 C CA . SER A 1 131 ? 7.367 -15.169 -12.995 1.00 96.56 131 SER A CA 1
ATOM 992 C C . SER A 1 131 ? 8.739 -15.221 -12.319 1.00 96.56 131 SER A C 1
ATOM 994 O O . SER A 1 131 ? 9.744 -15.307 -13.022 1.00 96.56 131 SER A O 1
ATOM 996 N N . VAL A 1 132 ? 8.802 -15.267 -10.982 1.00 96.38 132 VAL A N 1
ATOM 997 C CA . VAL A 1 132 ? 10.071 -15.457 -10.253 1.00 96.38 132 VAL A CA 1
ATOM 998 C C . VAL A 1 132 ? 10.728 -16.785 -10.631 1.00 96.38 132 VAL A C 1
ATOM 1000 O O . VAL A 1 132 ? 11.916 -16.819 -10.943 1.00 96.38 132 VAL A O 1
ATOM 1003 N N . ILE A 1 133 ? 9.966 -17.882 -10.663 1.00 96.88 133 ILE A N 1
ATOM 1004 C CA . ILE A 1 133 ? 10.477 -19.209 -11.045 1.00 96.88 133 ILE A CA 1
ATOM 1005 C C . ILE A 1 133 ? 11.019 -19.187 -12.478 1.00 96.88 133 ILE A C 1
ATOM 1007 O O . ILE A 1 133 ? 12.112 -19.688 -12.741 1.00 96.88 133 ILE A O 1
ATOM 1011 N N . VAL A 1 134 ? 10.285 -18.571 -13.404 1.00 96.06 134 VAL A N 1
ATOM 1012 C CA . VAL A 1 134 ? 10.708 -18.409 -14.799 1.00 96.06 134 VAL A CA 1
ATOM 1013 C C . VAL A 1 134 ? 11.999 -17.588 -14.890 1.00 96.06 134 VAL A C 1
ATOM 1015 O O . VAL A 1 134 ? 12.918 -17.999 -15.601 1.00 96.06 134 VAL A O 1
ATOM 1018 N N . ASN A 1 135 ? 12.126 -16.498 -14.127 1.00 95.56 135 ASN A N 1
ATOM 1019 C CA . ASN A 1 135 ? 13.353 -15.698 -14.052 1.00 95.56 135 ASN A CA 1
ATOM 1020 C C . ASN A 1 135 ? 14.539 -16.506 -13.513 1.00 95.56 135 ASN A C 1
ATOM 1022 O O . ASN A 1 135 ? 15.645 -16.405 -14.052 1.00 95.56 135 ASN A O 1
ATOM 1026 N N . LEU A 1 136 ? 14.321 -17.326 -12.481 1.00 95.88 136 LEU A N 1
ATOM 1027 C CA . LEU A 1 136 ? 15.345 -18.197 -11.900 1.00 95.88 136 LEU A CA 1
ATOM 1028 C C . LEU A 1 136 ? 15.838 -19.247 -12.906 1.00 95.88 136 LEU A C 1
ATOM 1030 O O . LEU A 1 136 ? 17.046 -19.428 -13.064 1.00 95.88 136 LEU A O 1
ATOM 1034 N N . ILE A 1 137 ? 14.920 -19.897 -13.629 1.00 96.75 137 ILE A N 1
ATOM 1035 C CA . ILE A 1 137 ? 15.248 -20.899 -14.658 1.00 96.75 137 ILE A CA 1
ATOM 1036 C C . ILE A 1 137 ? 15.983 -20.249 -15.832 1.00 96.75 137 ILE A C 1
ATOM 1038 O O . ILE A 1 137 ? 16.998 -20.765 -16.299 1.00 96.75 137 ILE A O 1
ATOM 1042 N N . ALA A 1 138 ? 15.487 -19.106 -16.306 1.00 94.38 138 ALA A N 1
ATOM 1043 C CA . ALA A 1 138 ? 16.051 -18.412 -17.457 1.00 94.38 138 ALA A CA 1
ATOM 1044 C C . ALA A 1 138 ? 17.356 -17.662 -17.142 1.00 94.38 138 ALA A C 1
ATOM 1046 O O . ALA A 1 138 ? 18.039 -17.239 -18.076 1.00 94.38 138 ALA A O 1
ATOM 1047 N N . ARG A 1 139 ? 17.692 -17.481 -15.852 1.00 93.69 139 ARG A N 1
ATOM 1048 C CA . ARG A 1 139 ? 18.838 -16.692 -15.354 1.00 93.69 139 ARG A CA 1
ATOM 1049 C C . ARG A 1 139 ? 18.901 -15.273 -15.929 1.00 93.69 139 ARG A C 1
ATOM 1051 O O . ARG A 1 139 ? 19.976 -14.708 -16.110 1.00 93.69 139 ARG A O 1
ATOM 1058 N N . LYS A 1 140 ? 17.740 -14.722 -16.269 1.00 90.69 140 LYS A N 1
ATOM 1059 C CA . LYS A 1 140 ? 17.571 -13.371 -16.801 1.00 90.69 140 LYS A CA 1
ATOM 1060 C C . LYS A 1 140 ? 16.178 -12.858 -16.441 1.00 90.69 140 LYS A C 1
ATOM 1062 O O . LYS A 1 140 ? 15.257 -13.675 -16.366 1.00 90.69 140 LYS A O 1
ATOM 1067 N 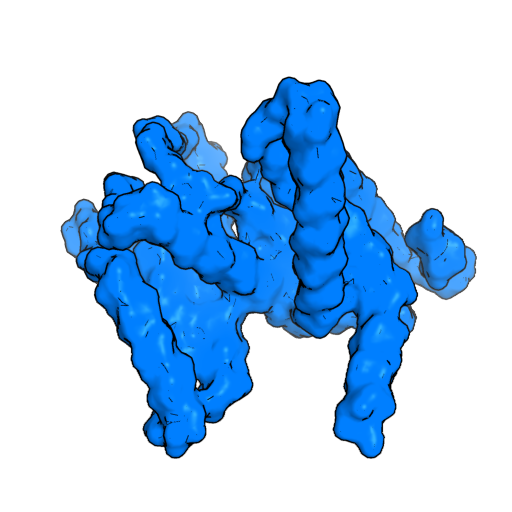N . PRO A 1 141 ? 16.002 -11.543 -16.246 1.00 88.00 141 PRO A N 1
ATOM 1068 C CA . PRO A 1 141 ? 14.683 -10.970 -16.023 1.00 88.00 141 PRO A CA 1
ATOM 1069 C C . PRO A 1 141 ? 13.847 -11.090 -17.304 1.00 88.00 141 PRO A C 1
ATOM 1071 O O . PRO A 1 141 ? 14.204 -10.547 -18.354 1.00 88.00 141 PRO A O 1
ATOM 1074 N N . ILE A 1 142 ? 12.751 -11.844 -17.230 1.00 89.31 142 ILE A N 1
ATOM 1075 C CA . ILE A 1 142 ? 11.728 -11.928 -18.270 1.00 89.31 142 ILE A CA 1
ATOM 1076 C C . ILE A 1 142 ? 10.592 -11.000 -17.859 1.00 89.31 142 ILE A C 1
ATOM 1078 O O . ILE A 1 142 ? 9.940 -11.211 -16.837 1.00 89.31 142 ILE A O 1
ATOM 1082 N N . ARG A 1 143 ? 10.355 -9.979 -18.681 1.00 85.75 143 ARG A N 1
ATOM 1083 C CA . ARG A 1 143 ? 9.382 -8.923 -18.410 1.00 85.75 143 ARG A CA 1
ATOM 1084 C C . ARG A 1 143 ? 8.475 -8.666 -19.597 1.00 85.75 143 ARG A C 1
ATOM 1086 O O . ARG A 1 143 ? 8.817 -8.965 -20.741 1.00 85.75 143 ARG A O 1
ATOM 1093 N N . LEU A 1 144 ? 7.329 -8.084 -19.287 1.00 87.75 144 LEU A N 1
ATOM 1094 C CA . LEU A 1 144 ? 6.386 -7.532 -20.247 1.00 87.75 144 LEU A CA 1
ATOM 1095 C C . LEU A 1 144 ? 6.442 -6.010 -20.124 1.00 87.75 144 LEU A C 1
ATOM 1097 O O . LEU A 1 144 ? 6.607 -5.499 -19.019 1.00 87.75 144 LEU A O 1
ATOM 1101 N N . GLU A 1 145 ? 6.316 -5.292 -21.240 1.00 91.62 145 GLU A N 1
ATOM 1102 C CA . GLU A 1 145 ? 6.382 -3.827 -21.204 1.00 91.62 145 GLU A CA 1
ATOM 1103 C C . GLU A 1 145 ? 5.259 -3.257 -20.325 1.00 91.62 145 GLU A C 1
ATOM 1105 O O . GLU A 1 145 ? 4.088 -3.642 -20.454 1.00 91.62 145 GLU A O 1
ATOM 1110 N N . GLU A 1 146 ? 5.603 -2.297 -19.465 1.00 91.62 146 GLU A N 1
ATOM 1111 C CA . GLU A 1 146 ? 4.705 -1.761 -18.437 1.00 91.62 146 GLU A CA 1
ATOM 1112 C C . GLU A 1 146 ? 3.376 -1.267 -19.001 1.00 91.62 146 GLU A C 1
ATOM 1114 O O . GLU A 1 146 ? 2.312 -1.582 -18.471 1.00 91.62 146 GLU A O 1
ATOM 1119 N N . LYS A 1 147 ? 3.410 -0.528 -20.114 1.00 93.00 147 LYS A N 1
ATOM 1120 C CA . LYS A 1 147 ? 2.201 0.036 -20.732 1.00 93.00 147 LYS A CA 1
ATOM 1121 C C . LYS A 1 147 ? 1.162 -1.037 -21.078 1.00 93.00 147 LYS A C 1
ATOM 1123 O O . LYS A 1 147 ? -0.033 -0.793 -20.932 1.00 93.00 147 LYS A O 1
ATOM 1128 N N . TYR A 1 148 ? 1.598 -2.228 -21.499 1.00 94.44 148 TYR A N 1
ATOM 1129 C CA . TYR A 1 148 ? 0.689 -3.331 -21.815 1.00 94.44 148 TYR A CA 1
ATOM 1130 C C . TYR A 1 148 ? 0.149 -3.986 -20.549 1.00 94.44 148 TYR A C 1
ATOM 1132 O O . TYR A 1 148 ? -1.022 -4.357 -20.518 1.00 94.44 148 TYR A O 1
ATOM 1140 N N . MET A 1 149 ? 0.961 -4.064 -19.493 1.00 95.69 149 MET A N 1
ATOM 1141 C CA . MET A 1 149 ? 0.522 -4.554 -18.186 1.00 95.69 149 MET A CA 1
ATOM 1142 C C . MET A 1 149 ? -0.572 -3.658 -17.603 1.00 95.69 149 MET A C 1
ATOM 1144 O O . MET A 1 149 ? -1.625 -4.152 -17.214 1.00 95.69 149 MET A O 1
ATOM 1148 N N . TYR A 1 150 ? -0.383 -2.337 -17.618 1.00 95.06 150 TYR A N 1
ATOM 1149 C CA . TYR A 1 150 ? -1.386 -1.397 -17.108 1.00 95.06 150 TYR A CA 1
ATOM 1150 C C . TYR A 1 150 ? -2.632 -1.307 -17.987 1.00 95.06 150 TYR A C 1
ATOM 1152 O O . TYR A 1 150 ? -3.739 -1.187 -17.461 1.00 95.06 150 TYR A O 1
ATOM 1160 N N . LEU A 1 151 ? -2.485 -1.435 -19.309 1.00 95.50 151 LEU A N 1
ATOM 1161 C CA . LEU A 1 151 ? -3.630 -1.570 -20.208 1.00 95.50 151 LEU A CA 1
ATOM 1162 C C . LEU A 1 151 ? -4.436 -2.835 -19.886 1.00 95.50 151 LEU A C 1
ATOM 1164 O O . LEU A 1 151 ? -5.658 -2.772 -19.775 1.00 95.50 151 LEU A O 1
ATOM 1168 N N . LEU A 1 152 ? -3.762 -3.973 -19.700 1.00 96.62 152 LEU A N 1
ATOM 1169 C CA . LEU A 1 152 ? -4.410 -5.242 -19.378 1.00 96.62 152 LEU A CA 1
ATOM 1170 C C . LEU A 1 152 ? -5.075 -5.206 -17.999 1.00 96.62 152 LEU A C 1
ATOM 1172 O O . LEU A 1 152 ? -6.193 -5.694 -17.854 1.00 96.62 152 LEU A O 1
ATOM 1176 N N . TRP A 1 153 ? -4.433 -4.585 -17.010 1.00 97.31 153 TRP A N 1
ATOM 1177 C CA . TRP A 1 153 ? -5.029 -4.339 -15.700 1.00 97.31 153 TRP A CA 1
ATOM 1178 C C . TRP A 1 153 ? -6.305 -3.491 -15.810 1.00 97.31 153 TRP A C 1
ATOM 1180 O O . TRP A 1 153 ? -7.338 -3.873 -15.266 1.00 97.31 153 TRP A O 1
ATOM 1190 N N . PHE A 1 154 ? -6.282 -2.391 -16.572 1.00 96.81 154 PHE A N 1
ATOM 1191 C CA . PHE A 1 154 ? -7.469 -1.556 -16.781 1.00 96.81 154 PHE A CA 1
ATOM 1192 C C . PHE A 1 154 ? -8.606 -2.331 -17.464 1.00 96.81 154 PHE A C 1
ATOM 1194 O O . PHE A 1 154 ? -9.761 -2.250 -17.044 1.00 96.81 154 PHE A O 1
ATOM 1201 N N . VAL A 1 155 ? -8.278 -3.138 -18.478 1.00 97.50 155 VAL A N 1
ATOM 1202 C CA . VAL A 1 155 ? -9.237 -4.036 -19.136 1.00 97.50 155 VAL A CA 1
ATOM 1203 C C . VAL A 1 155 ? -9.791 -5.067 -18.151 1.00 97.50 155 VAL A C 1
ATOM 1205 O O . VAL A 1 155 ? -10.995 -5.303 -18.156 1.00 97.50 155 VAL A O 1
ATOM 1208 N N . ALA A 1 156 ? -8.968 -5.643 -17.271 1.00 97.25 156 ALA A N 1
ATOM 1209 C CA . ALA A 1 156 ? -9.419 -6.582 -16.245 1.00 97.25 156 ALA A CA 1
ATOM 1210 C C . ALA A 1 156 ? -10.425 -5.932 -15.281 1.00 97.25 156 ALA A C 1
ATOM 1212 O O . ALA A 1 156 ? -11.499 -6.491 -15.055 1.00 97.25 156 ALA A O 1
ATOM 1213 N N . ILE A 1 157 ? -10.143 -4.717 -14.794 1.00 97.12 157 ILE A N 1
ATOM 1214 C CA . ILE A 1 157 ? -11.090 -3.956 -13.965 1.00 97.12 157 ILE A CA 1
ATOM 1215 C C . ILE A 1 157 ? -12.398 -3.701 -14.731 1.00 97.12 157 ILE A C 1
ATOM 1217 O O . ILE A 1 157 ? -13.479 -3.940 -14.193 1.00 97.12 157 ILE A O 1
ATOM 1221 N N . ALA A 1 158 ? -12.334 -3.279 -15.996 1.00 97.06 158 ALA A N 1
ATOM 1222 C CA . ALA A 1 158 ? -13.528 -3.039 -16.807 1.00 97.06 158 ALA A CA 1
ATOM 1223 C C . ALA A 1 158 ? -14.348 -4.322 -17.047 1.00 97.06 158 ALA A C 1
ATOM 1225 O O . ALA A 1 158 ? -15.575 -4.308 -16.945 1.00 97.06 158 ALA A O 1
ATOM 1226 N N . LEU A 1 159 ? -13.683 -5.452 -17.302 1.00 96.81 159 LEU A N 1
ATOM 1227 C CA . LEU A 1 159 ? -14.329 -6.754 -17.464 1.00 96.81 159 LEU A CA 1
ATOM 1228 C C . LEU A 1 159 ? -14.972 -7.239 -16.162 1.00 96.81 159 LEU A C 1
ATOM 1230 O O . LEU A 1 159 ? -16.046 -7.839 -16.212 1.00 96.81 159 LEU A O 1
ATOM 1234 N N . SER A 1 160 ? -14.396 -6.933 -14.997 1.00 97.06 160 SER A N 1
ATOM 1235 C CA . SER A 1 160 ? -14.992 -7.295 -13.703 1.00 97.06 160 SER A CA 1
ATOM 1236 C C . SER A 1 160 ? -16.391 -6.691 -13.499 1.00 97.06 160 SER A C 1
ATOM 1238 O O . SER A 1 160 ? -17.246 -7.312 -12.865 1.00 97.06 160 SER A O 1
ATOM 1240 N N . ALA A 1 161 ? -16.688 -5.538 -14.119 1.00 95.50 161 ALA A N 1
ATOM 1241 C CA . ALA A 1 161 ? -18.015 -4.912 -14.077 1.00 95.50 161 ALA A CA 1
ATOM 1242 C C . ALA A 1 161 ? -19.104 -5.789 -14.714 1.00 95.50 161 ALA A C 1
ATOM 1244 O O . ALA A 1 161 ? 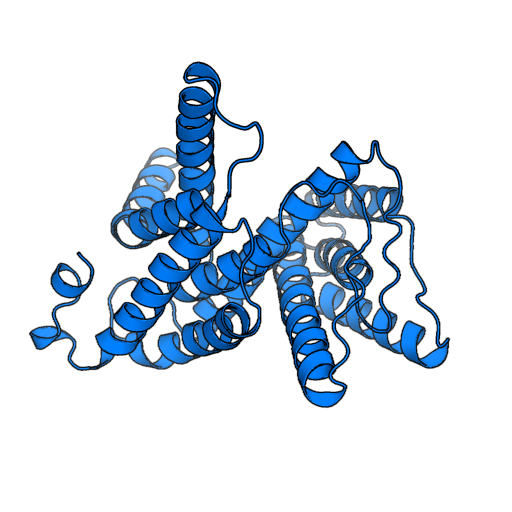-20.260 -5.757 -14.293 1.00 95.50 161 ALA A O 1
ATOM 1245 N N . THR A 1 162 ? -18.725 -6.618 -15.690 1.00 94.88 162 THR A N 1
ATOM 1246 C CA . THR A 1 162 ? -19.627 -7.584 -16.336 1.00 94.88 162 THR A CA 1
ATOM 1247 C C . THR A 1 162 ? -19.800 -8.874 -15.531 1.00 94.88 162 THR A C 1
ATOM 1249 O O . THR A 1 162 ? -20.635 -9.701 -15.887 1.00 94.88 162 THR A O 1
ATOM 1252 N N . LYS A 1 163 ? -19.024 -9.055 -14.450 1.00 92.25 163 LYS A N 1
ATOM 1253 C CA . LYS A 1 163 ? -18.943 -10.288 -13.646 1.00 92.25 163 LYS A CA 1
ATOM 1254 C C . LYS A 1 163 ? -18.582 -11.545 -14.457 1.00 92.25 163 LYS A C 1
ATOM 1256 O O . LYS A 1 163 ? -18.866 -12.651 -14.015 1.00 92.25 163 LYS A O 1
ATOM 1261 N N . LEU A 1 164 ? -17.959 -11.386 -15.631 1.00 91.50 164 LEU A N 1
ATOM 1262 C CA . LEU A 1 164 ? -17.464 -12.505 -16.448 1.00 91.50 164 LEU A CA 1
ATOM 1263 C C . LEU A 1 164 ? -16.240 -13.196 -15.833 1.00 91.50 164 LEU A C 1
ATOM 1265 O O . LEU A 1 164 ? -15.995 -14.368 -16.101 1.00 91.50 164 LEU A O 1
ATOM 1269 N N . ILE A 1 165 ? -15.467 -12.445 -15.051 1.00 93.94 165 ILE A N 1
ATOM 1270 C CA . ILE A 1 165 ? -14.302 -12.920 -14.308 1.00 93.94 165 ILE A CA 1
ATOM 1271 C C . ILE A 1 165 ? -14.656 -12.961 -12.811 1.00 93.94 165 ILE A C 1
ATOM 1273 O O . ILE A 1 165 ? -15.590 -13.652 -12.419 1.00 93.94 165 ILE A O 1
ATOM 1277 N N . VAL A 1 166 ? -13.969 -12.185 -11.978 1.00 96.00 166 VAL A N 1
ATOM 1278 C CA . VAL A 1 166 ? -14.317 -11.933 -10.576 1.00 96.00 166 VAL A CA 1
ATOM 1279 C C . VAL A 1 166 ? -15.246 -10.722 -10.412 1.00 96.00 166 VAL A C 1
ATOM 1281 O O . VAL A 1 166 ? -15.440 -9.927 -11.338 1.00 96.00 166 VAL A O 1
ATOM 1284 N N . SER A 1 167 ? -15.824 -10.561 -9.218 1.00 97.56 167 SER A N 1
ATOM 1285 C CA . SER A 1 167 ? -16.620 -9.367 -8.893 1.00 97.56 167 SER A CA 1
ATOM 1286 C C . SER A 1 167 ? -15.758 -8.088 -8.889 1.00 97.56 167 SER A C 1
ATOM 1288 O O . SER A 1 167 ? -14.559 -8.178 -8.629 1.00 97.56 167 SER A O 1
ATOM 1290 N N . PRO A 1 168 ? -16.324 -6.879 -9.097 1.00 97.19 168 PRO A N 1
ATOM 1291 C CA . PRO A 1 168 ? -15.536 -5.639 -9.078 1.00 97.19 168 PRO A CA 1
ATOM 1292 C C . PRO A 1 168 ? -14.769 -5.405 -7.773 1.00 97.19 168 PRO A C 1
ATOM 1294 O O . PRO A 1 168 ? -13.624 -4.959 -7.786 1.00 97.19 168 PRO A O 1
ATOM 1297 N N . VAL A 1 169 ? -15.387 -5.751 -6.640 1.00 96.38 169 VAL A N 1
ATOM 1298 C CA . VAL A 1 169 ? -14.757 -5.639 -5.318 1.00 96.38 169 VAL A CA 1
ATOM 1299 C C . VAL A 1 169 ? -13.597 -6.622 -5.193 1.00 96.38 169 VAL A C 1
ATOM 1301 O O . VAL A 1 169 ? -12.528 -6.245 -4.727 1.00 96.38 169 VAL A O 1
ATOM 1304 N N . GLU A 1 170 ? -13.778 -7.861 -5.644 1.00 96.88 170 GLU A N 1
ATOM 1305 C CA . GLU A 1 170 ? -12.733 -8.887 -5.623 1.00 96.88 170 GLU A CA 1
ATOM 1306 C C . GLU A 1 170 ? -11.592 -8.580 -6.599 1.00 96.88 170 GLU A C 1
ATOM 1308 O O . GLU A 1 170 ? -10.437 -8.824 -6.271 1.00 96.88 170 GLU A O 1
ATOM 1313 N N . SER A 1 171 ? -11.890 -7.986 -7.755 1.00 98.06 171 SER A N 1
ATOM 1314 C CA . SER A 1 171 ? -10.899 -7.524 -8.733 1.00 98.06 171 SER A CA 1
ATOM 1315 C C . SER A 1 171 ? -9.998 -6.432 -8.144 1.00 98.06 171 SER A C 1
ATOM 1317 O O . SER A 1 171 ? -8.767 -6.517 -8.191 1.00 98.06 171 SER A O 1
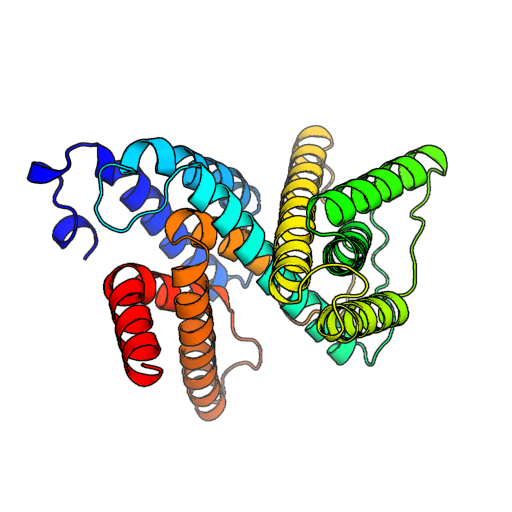ATOM 1319 N N . LEU A 1 172 ? -10.602 -5.424 -7.507 1.00 97.19 172 LEU A N 1
ATOM 1320 C CA . LEU A 1 172 ? -9.864 -4.355 -6.833 1.00 97.19 172 LEU A CA 1
ATOM 1321 C C . LEU A 1 172 ? -9.100 -4.876 -5.612 1.00 97.19 172 LEU A C 1
ATOM 1323 O O . LEU A 1 172 ? -7.909 -4.603 -5.468 1.00 97.19 172 LEU A O 1
ATOM 1327 N N . ALA A 1 173 ? -9.744 -5.672 -4.756 1.00 97.31 173 ALA A N 1
ATOM 1328 C CA . ALA A 1 173 ? -9.089 -6.268 -3.595 1.00 97.31 173 ALA A CA 1
ATOM 1329 C C . ALA A 1 173 ? -7.923 -7.175 -4.013 1.00 97.31 173 ALA A C 1
ATOM 1331 O O . ALA A 1 173 ? -6.842 -7.099 -3.436 1.00 97.31 173 ALA A O 1
ATOM 1332 N N . GLY A 1 174 ? -8.116 -7.985 -5.056 1.00 98.00 174 GLY A N 1
ATOM 1333 C CA . GLY A 1 174 ? -7.099 -8.855 -5.630 1.00 98.00 174 GLY A CA 1
ATOM 1334 C C . GLY A 1 174 ? -5.894 -8.084 -6.150 1.00 98.00 174 GLY A C 1
ATOM 1335 O O . GLY A 1 174 ? -4.765 -8.463 -5.846 1.00 98.00 174 GLY A O 1
ATOM 1336 N N . THR A 1 175 ? -6.139 -6.973 -6.853 1.00 98.31 175 THR A N 1
ATOM 1337 C CA . THR A 1 175 ? -5.102 -6.036 -7.320 1.00 98.31 175 THR A CA 1
ATOM 1338 C C . THR A 1 175 ? -4.227 -5.567 -6.158 1.00 98.31 175 THR A C 1
ATOM 1340 O O . THR A 1 175 ? -3.009 -5.731 -6.198 1.00 98.31 175 THR A O 1
ATOM 1343 N N . PHE A 1 176 ? -4.836 -4.987 -5.117 1.00 98.25 176 PHE A N 1
ATOM 1344 C CA . PHE A 1 176 ? -4.084 -4.359 -4.028 1.00 98.25 176 PHE A CA 1
ATOM 1345 C C . PHE A 1 176 ? -3.411 -5.384 -3.116 1.00 98.25 176 PHE A C 1
ATOM 1347 O O . PHE A 1 176 ? -2.232 -5.240 -2.806 1.00 98.25 176 PHE A O 1
ATOM 1354 N N . ILE A 1 177 ? -4.121 -6.440 -2.715 1.00 98.56 177 ILE A N 1
ATOM 1355 C CA . ILE A 1 177 ? -3.581 -7.443 -1.789 1.00 98.56 177 ILE A CA 1
ATOM 1356 C C . ILE A 1 177 ? -2.405 -8.183 -2.429 1.00 98.56 177 ILE A C 1
ATOM 1358 O O . ILE A 1 177 ? -1.345 -8.276 -1.814 1.00 98.56 177 ILE A O 1
ATOM 1362 N N . ALA A 1 178 ? -2.558 -8.689 -3.660 1.00 98.50 178 ALA A N 1
ATOM 1363 C CA . ALA A 1 178 ? -1.496 -9.464 -4.299 1.00 98.50 178 ALA A CA 1
ATOM 1364 C C . ALA A 1 178 ? -0.244 -8.616 -4.527 1.00 98.50 178 ALA A C 1
ATOM 1366 O O . ALA A 1 178 ? 0.857 -9.024 -4.161 1.00 98.50 178 ALA A O 1
ATOM 1367 N N . ALA A 1 179 ? -0.408 -7.424 -5.098 1.00 98.19 179 ALA A N 1
ATOM 1368 C CA . ALA A 1 179 ? 0.719 -6.555 -5.391 1.00 98.19 179 ALA A CA 1
ATOM 1369 C C . ALA A 1 179 ? 1.396 -6.023 -4.129 1.00 98.19 179 ALA A C 1
ATOM 1371 O O . ALA A 1 179 ? 2.621 -5.957 -4.088 1.00 98.19 179 ALA A O 1
ATOM 1372 N N . GLY A 1 180 ? 0.629 -5.710 -3.084 1.00 98.06 180 GLY A N 1
ATOM 1373 C CA . GLY A 1 180 ? 1.188 -5.308 -1.801 1.00 98.06 180 GLY A CA 1
ATOM 1374 C C . GLY A 1 180 ? 2.006 -6.408 -1.137 1.00 98.06 180 GLY A C 1
ATOM 1375 O O . GLY A 1 180 ? 3.117 -6.149 -0.686 1.00 98.06 180 GLY A O 1
ATOM 1376 N N . ILE A 1 181 ? 1.512 -7.651 -1.140 1.00 98.44 181 ILE A N 1
ATOM 1377 C CA . ILE A 1 181 ? 2.277 -8.802 -0.638 1.00 98.44 181 ILE A CA 1
ATOM 1378 C C . ILE A 1 181 ? 3.569 -8.976 -1.440 1.00 98.44 181 ILE A C 1
ATOM 1380 O O . ILE A 1 181 ? 4.634 -9.111 -0.845 1.00 98.44 181 ILE A O 1
ATOM 1384 N N . VAL A 1 182 ? 3.503 -8.945 -2.775 1.00 98.12 182 VAL A N 1
ATOM 1385 C CA . VAL A 1 182 ? 4.693 -9.102 -3.629 1.00 98.12 182 VAL A CA 1
ATOM 1386 C C . VAL A 1 182 ? 5.690 -7.963 -3.414 1.00 98.12 182 VAL A C 1
ATOM 1388 O O . VAL A 1 182 ? 6.885 -8.229 -3.338 1.00 98.12 182 VAL A O 1
ATOM 1391 N N . ALA A 1 183 ? 5.223 -6.724 -3.248 1.00 97.12 183 ALA A N 1
ATOM 1392 C CA . ALA A 1 183 ? 6.078 -5.577 -2.951 1.00 97.12 183 ALA A CA 1
ATOM 1393 C C . ALA A 1 183 ? 6.788 -5.728 -1.595 1.00 97.12 183 ALA A C 1
ATOM 1395 O O . ALA A 1 183 ? 7.999 -5.527 -1.511 1.00 97.12 183 ALA A O 1
ATOM 1396 N N . ILE A 1 184 ? 6.067 -6.140 -0.546 1.00 97.38 184 ILE A N 1
ATOM 1397 C CA . ILE A 1 184 ? 6.653 -6.388 0.781 1.00 97.38 184 ILE A CA 1
ATOM 1398 C C . ILE A 1 184 ? 7.676 -7.527 0.697 1.00 97.38 184 ILE A C 1
ATOM 1400 O O . ILE A 1 184 ? 8.813 -7.362 1.130 1.00 97.38 184 ILE A O 1
ATOM 1404 N N . VAL A 1 185 ? 7.313 -8.662 0.092 1.00 96.81 185 VAL A N 1
ATOM 1405 C CA . VAL A 1 185 ? 8.206 -9.825 -0.056 1.00 96.81 185 VAL A CA 1
ATOM 1406 C C . VAL A 1 185 ? 9.456 -9.477 -0.865 1.00 96.81 185 VAL A C 1
ATOM 1408 O O . VAL A 1 185 ? 10.555 -9.852 -0.463 1.00 96.81 185 VAL A O 1
ATOM 1411 N N . GLY A 1 186 ? 9.309 -8.736 -1.965 1.00 94.62 186 GLY A N 1
ATOM 1412 C CA . GLY A 1 186 ? 10.432 -8.249 -2.766 1.00 94.62 186 GLY A CA 1
ATOM 1413 C C . GLY A 1 186 ? 11.355 -7.335 -1.962 1.00 94.62 186 GLY A C 1
ATOM 1414 O O . GLY A 1 186 ? 12.563 -7.542 -1.969 1.00 94.62 186 GLY A O 1
ATOM 1415 N N . SER A 1 187 ? 10.788 -6.402 -1.188 1.00 93.25 187 SER A N 1
ATOM 1416 C CA . SER A 1 187 ? 11.570 -5.520 -0.307 1.00 93.25 187 SER A CA 1
ATOM 1417 C C . SER A 1 187 ? 12.401 -6.313 0.701 1.00 93.25 187 SER A C 1
ATOM 1419 O O . SER A 1 187 ? 13.579 -6.041 0.903 1.00 93.25 187 SER A O 1
ATOM 1421 N N . PHE A 1 188 ? 11.793 -7.327 1.323 1.00 94.00 188 PHE A N 1
ATOM 1422 C CA . PHE A 1 188 ? 12.491 -8.193 2.268 1.00 94.00 188 PHE A CA 1
ATOM 1423 C C . PHE A 1 188 ? 13.584 -9.020 1.610 1.00 94.00 188 PHE A C 1
ATOM 1425 O O . PHE A 1 188 ? 14.652 -9.174 2.194 1.00 94.00 188 PHE A O 1
ATOM 1432 N N . TYR A 1 189 ? 13.325 -9.553 0.416 1.00 93.75 189 TYR A N 1
ATOM 1433 C CA . TYR A 1 189 ? 14.321 -10.309 -0.330 1.00 93.75 189 TYR A CA 1
ATOM 1434 C C . TYR A 1 189 ? 15.587 -9.476 -0.560 1.00 93.75 189 TYR A C 1
ATOM 1436 O O . TYR A 1 189 ? 16.678 -9.945 -0.237 1.00 93.75 189 TYR A O 1
ATOM 1444 N N . TRP A 1 190 ? 15.436 -8.244 -1.049 1.00 91.81 190 TRP A N 1
ATOM 1445 C CA . TRP A 1 190 ? 16.565 -7.359 -1.345 1.00 91.81 190 TRP A CA 1
ATOM 1446 C C . TRP A 1 190 ? 17.302 -6.899 -0.094 1.00 91.81 190 TRP A C 1
ATOM 1448 O O . TRP A 1 190 ? 18.526 -6.982 -0.050 1.00 91.81 190 TRP A O 1
ATOM 1458 N N . TRP A 1 191 ? 16.578 -6.558 0.971 1.00 92.06 191 TRP A N 1
ATOM 1459 C CA . TRP A 1 191 ? 17.201 -6.219 2.250 1.00 92.06 191 TRP A CA 1
ATOM 1460 C C . TRP A 1 191 ? 18.017 -7.378 2.840 1.00 92.06 191 TRP A C 1
ATOM 1462 O O . TRP A 1 191 ? 19.147 -7.193 3.289 1.00 92.06 191 TRP A O 1
ATOM 1472 N N . PHE A 1 192 ? 17.492 -8.607 2.800 1.00 92.12 192 PHE A N 1
ATOM 1473 C CA . PHE A 1 192 ? 18.257 -9.780 3.229 1.00 92.12 192 PHE A CA 1
ATOM 1474 C C . PHE A 1 192 ? 19.448 -10.055 2.311 1.00 92.12 192 PHE A C 1
ATOM 1476 O O . PHE A 1 192 ? 20.529 -10.386 2.798 1.00 92.12 192 PHE A O 1
ATOM 1483 N N . HIS A 1 193 ? 19.266 -9.923 0.998 1.00 91.06 193 HIS A N 1
ATOM 1484 C CA . HIS A 1 193 ? 20.346 -10.082 0.034 1.00 91.06 193 HIS A CA 1
ATOM 1485 C C . HIS A 1 193 ? 21.496 -9.109 0.325 1.00 91.06 193 HIS A C 1
ATOM 1487 O O . HIS A 1 193 ? 22.648 -9.539 0.383 1.00 91.06 193 HIS A O 1
ATOM 1493 N N . GLU A 1 194 ? 21.193 -7.837 0.583 1.00 90.56 194 GLU A N 1
ATOM 1494 C CA . GLU A 1 194 ? 22.170 -6.816 0.972 1.00 90.56 194 GLU A CA 1
ATOM 1495 C C . GLU A 1 194 ? 22.903 -7.203 2.265 1.00 90.56 194 GLU A C 1
ATOM 1497 O O . GLU A 1 194 ? 24.132 -7.201 2.293 1.00 90.56 194 GLU A O 1
ATOM 1502 N N . ILE A 1 195 ? 22.184 -7.632 3.309 1.00 90.62 195 ILE A N 1
ATOM 1503 C CA . ILE A 1 195 ? 22.794 -8.063 4.581 1.00 90.62 195 ILE A CA 1
ATOM 1504 C C . ILE A 1 195 ? 23.793 -9.213 4.376 1.00 90.62 195 ILE A C 1
ATOM 1506 O O . ILE A 1 195 ? 24.852 -9.231 5.003 1.00 90.62 195 ILE A O 1
ATOM 1510 N N . PHE A 1 196 ? 23.461 -10.193 3.529 1.00 92.38 196 PHE A N 1
ATOM 1511 C CA . PHE A 1 196 ? 24.296 -11.383 3.338 1.00 92.38 196 PHE A CA 1
ATOM 1512 C C . PHE A 1 196 ? 25.443 -11.186 2.350 1.00 92.38 196 PHE A C 1
ATOM 1514 O O . PHE A 1 196 ? 26.494 -11.809 2.508 1.00 92.38 196 PHE A O 1
ATOM 1521 N N . THR A 1 197 ? 25.245 -10.370 1.318 1.00 90.06 197 THR A N 1
ATOM 1522 C CA . THR A 1 197 ? 26.247 -10.163 0.264 1.00 90.06 197 THR A CA 1
ATOM 1523 C C . THR A 1 197 ? 27.106 -8.925 0.496 1.00 90.06 197 THR A C 1
ATOM 1525 O O . THR A 1 197 ? 28.209 -8.851 -0.041 1.00 90.06 197 THR A O 1
ATOM 1528 N N . GLY A 1 198 ? 26.630 -7.969 1.299 1.00 85.88 198 GLY A N 1
ATOM 1529 C CA . GLY A 1 198 ? 27.248 -6.655 1.485 1.00 85.88 198 GLY A CA 1
ATOM 1530 C C . GLY A 1 198 ? 27.178 -5.761 0.245 1.00 85.88 198 GLY A C 1
ATOM 1531 O O . GLY A 1 198 ? 27.806 -4.706 0.224 1.00 85.88 198 GLY A O 1
ATOM 1532 N N . VAL A 1 199 ? 26.458 -6.192 -0.794 1.00 79.56 199 VAL A N 1
ATOM 1533 C CA . VAL A 1 199 ? 26.288 -5.461 -2.047 1.00 79.56 199 VAL A CA 1
ATOM 1534 C C . VAL A 1 199 ? 24.909 -4.822 -2.017 1.00 79.56 199 VAL A C 1
ATOM 1536 O O . VAL A 1 199 ? 23.897 -5.521 -2.115 1.00 79.56 199 VAL A O 1
ATOM 1539 N N . ALA A 1 200 ? 24.895 -3.501 -1.845 1.00 71.25 200 ALA A N 1
ATOM 1540 C CA . ALA A 1 200 ? 23.700 -2.702 -2.058 1.00 71.25 200 ALA A CA 1
ATOM 1541 C C . ALA A 1 200 ? 23.287 -2.801 -3.530 1.00 71.25 200 ALA A C 1
ATOM 1543 O O . ALA A 1 200 ? 24.130 -2.942 -4.419 1.00 71.25 200 ALA A O 1
ATOM 1544 N N . GLU A 1 201 ? 21.982 -2.769 -3.769 1.00 66.31 201 GLU A N 1
ATOM 1545 C CA . GLU A 1 201 ? 21.439 -2.706 -5.117 1.00 66.31 201 GLU A CA 1
ATOM 1546 C C . GLU A 1 201 ? 21.977 -1.451 -5.822 1.00 66.31 201 GLU A C 1
ATOM 1548 O O . GLU A 1 201 ? 22.049 -0.383 -5.213 1.00 66.31 201 GLU A O 1
ATOM 1553 N N . ASP A 1 202 ? 22.380 -1.573 -7.091 1.00 55.50 202 ASP A N 1
ATOM 1554 C CA . ASP A 1 202 ? 22.727 -0.411 -7.911 1.00 55.50 202 ASP A CA 1
ATOM 1555 C C . ASP A 1 202 ? 21.439 0.405 -8.158 1.00 55.50 202 ASP A C 1
ATOM 1557 O O . ASP A 1 202 ? 20.774 0.247 -9.180 1.00 55.50 202 ASP A O 1
ATOM 1561 N N . GLU A 1 203 ? 21.072 1.276 -7.211 1.00 54.78 203 GLU A N 1
ATOM 1562 C CA . GLU A 1 203 ? 19.955 2.233 -7.317 1.00 54.78 203 GLU A CA 1
ATOM 1563 C C . GLU A 1 203 ? 20.245 3.374 -8.314 1.00 54.78 203 GLU A C 1
ATOM 1565 O O . GLU A 1 203 ? 19.426 4.275 -8.487 1.00 54.78 203 GLU A O 1
ATOM 1570 N N . ASP A 1 204 ? 21.385 3.340 -9.014 1.00 48.59 204 ASP A N 1
ATOM 1571 C CA . ASP A 1 204 ? 21.857 4.373 -9.948 1.00 48.59 204 ASP A CA 1
ATOM 1572 C C . ASP A 1 204 ? 21.116 4.331 -11.305 1.00 48.59 204 ASP A C 1
ATOM 1574 O O . ASP A 1 204 ? 21.668 4.500 -12.399 1.00 48.59 204 ASP A O 1
ATOM 1578 N N . PHE A 1 205 ? 19.806 4.103 -11.245 1.00 57.66 205 PHE A N 1
ATOM 1579 C CA . PHE A 1 205 ? 18.897 4.386 -12.336 1.00 57.66 205 PHE A CA 1
ATOM 1580 C C . PHE A 1 205 ? 18.419 5.824 -12.157 1.00 57.66 205 PHE A C 1
ATOM 1582 O O . PHE A 1 205 ? 17.497 6.087 -11.391 1.00 57.66 205 PHE A O 1
ATOM 1589 N N . ASP A 1 206 ? 19.030 6.751 -12.900 1.00 61.03 206 ASP A N 1
ATOM 1590 C CA . ASP A 1 206 ? 18.619 8.160 -13.031 1.00 61.03 206 ASP A CA 1
ATOM 1591 C C . ASP A 1 206 ? 17.268 8.259 -13.788 1.00 61.03 206 ASP A C 1
ATOM 1593 O O . ASP A 1 206 ? 17.124 8.862 -14.858 1.00 61.03 206 ASP A O 1
ATOM 1597 N N . GLU A 1 207 ? 16.274 7.515 -13.298 1.00 71.94 207 GLU A N 1
ATOM 1598 C CA . GLU A 1 207 ? 14.926 7.432 -13.815 1.00 71.94 207 GLU A CA 1
ATOM 1599 C C . GLU A 1 207 ? 14.000 8.308 -12.987 1.00 71.94 207 GLU A C 1
ATOM 1601 O O . GLU A 1 207 ? 13.992 8.250 -11.759 1.00 71.94 207 GLU A O 1
ATOM 1606 N N . PRO A 1 208 ? 13.145 9.095 -13.647 1.00 72.19 208 PRO A N 1
ATOM 1607 C CA . PRO A 1 208 ? 12.208 9.923 -12.928 1.00 72.19 208 PRO A CA 1
ATOM 1608 C C . PRO A 1 208 ? 11.081 9.035 -12.375 1.00 72.19 208 PRO A C 1
ATOM 1610 O O . PRO A 1 208 ? 10.225 8.542 -13.116 1.00 72.19 208 PRO A O 1
ATOM 1613 N N . VAL A 1 209 ? 11.098 8.826 -11.059 1.00 79.94 209 VAL A N 1
ATOM 1614 C CA . VAL A 1 209 ? 10.067 8.103 -10.305 1.00 79.94 209 VAL A CA 1
ATOM 1615 C C . VAL A 1 209 ? 9.083 9.108 -9.705 1.00 79.94 209 VAL A C 1
ATOM 1617 O O . VAL A 1 209 ? 9.459 10.212 -9.313 1.00 79.94 209 VAL A O 1
ATOM 1620 N N . ALA A 1 210 ? 7.800 8.753 -9.646 1.00 78.12 210 ALA A N 1
ATOM 1621 C CA . ALA A 1 210 ? 6.776 9.635 -9.086 1.00 78.12 210 ALA A CA 1
ATOM 1622 C C . ALA A 1 210 ? 6.794 9.713 -7.550 1.00 78.12 210 ALA A C 1
ATOM 1624 O O . ALA A 1 210 ? 6.350 10.712 -6.992 1.00 78.12 210 ALA A O 1
ATOM 1625 N N . MET A 1 211 ? 7.254 8.658 -6.875 1.00 80.06 211 MET A N 1
ATOM 1626 C CA . MET A 1 211 ? 7.256 8.526 -5.416 1.00 80.06 211 MET A CA 1
ATOM 1627 C C . MET A 1 211 ? 8.367 7.556 -4.987 1.00 80.06 211 MET A C 1
ATOM 1629 O O . MET A 1 211 ? 8.724 6.678 -5.768 1.00 80.06 211 MET A O 1
ATOM 1633 N N . GLY A 1 212 ? 8.913 7.669 -3.778 1.00 82.50 212 GLY A N 1
ATOM 1634 C CA . GLY A 1 212 ? 9.924 6.721 -3.304 1.00 82.50 212 GLY A CA 1
ATOM 1635 C C . GLY A 1 212 ? 9.309 5.355 -2.989 1.00 82.50 212 GLY A C 1
ATOM 1636 O O . GLY A 1 212 ? 8.175 5.266 -2.520 1.00 82.50 212 GLY A O 1
ATOM 1637 N N . PHE A 1 213 ? 10.053 4.264 -3.186 1.00 86.50 213 PHE A N 1
ATOM 1638 C CA . PHE A 1 213 ? 9.588 2.946 -2.731 1.00 86.50 213 PHE A CA 1
ATOM 1639 C C . PHE A 1 213 ? 9.540 2.849 -1.191 1.00 86.50 213 PHE A C 1
ATOM 1641 O O . PHE A 1 213 ? 8.774 2.059 -0.637 1.00 86.50 213 PHE A O 1
ATOM 1648 N N . GLY A 1 214 ? 10.263 3.728 -0.485 1.00 88.00 214 GLY A N 1
ATOM 1649 C CA . GLY A 1 214 ? 10.116 3.938 0.958 1.00 88.00 214 GLY A CA 1
ATOM 1650 C C . GLY A 1 214 ? 8.675 4.258 1.383 1.00 88.00 214 GLY A C 1
ATOM 1651 O O . GLY A 1 214 ? 8.217 3.735 2.399 1.00 88.00 214 GLY A O 1
ATOM 1652 N N . ASP A 1 215 ? 7.913 5.005 0.575 1.00 92.38 215 ASP A N 1
ATOM 1653 C CA . ASP A 1 215 ? 6.509 5.332 0.868 1.00 92.38 215 ASP A CA 1
ATOM 1654 C C . ASP A 1 215 ? 5.601 4.093 0.829 1.00 92.38 215 ASP A C 1
ATOM 1656 O O . ASP A 1 215 ? 4.647 3.989 1.602 1.00 92.38 215 ASP A O 1
ATOM 1660 N N . VAL A 1 216 ? 5.918 3.108 -0.022 1.00 94.94 216 VAL A N 1
ATOM 1661 C CA . VAL A 1 216 ? 5.213 1.813 -0.067 1.00 94.94 216 VAL A CA 1
ATOM 1662 C C . VAL A 1 216 ? 5.422 1.054 1.244 1.00 94.94 216 VAL A C 1
ATOM 1664 O O . VAL A 1 216 ? 4.463 0.534 1.820 1.00 94.94 216 VAL A O 1
ATOM 1667 N N . LYS A 1 217 ? 6.664 1.027 1.747 1.00 95.25 217 LYS A N 1
ATOM 1668 C CA . LYS A 1 217 ? 7.022 0.379 3.020 1.00 95.25 217 LYS A CA 1
ATOM 1669 C C . LYS A 1 217 ? 6.370 1.104 4.200 1.00 95.25 217 LYS A C 1
ATOM 1671 O O . LYS A 1 217 ? 5.780 0.460 5.064 1.00 95.25 217 LYS A O 1
ATOM 1676 N N . LEU A 1 218 ? 6.388 2.437 4.203 1.00 95.62 218 LEU A N 1
ATOM 1677 C CA . LEU A 1 218 ? 5.722 3.254 5.220 1.00 95.62 218 LEU A CA 1
ATOM 1678 C C . LEU A 1 218 ? 4.207 3.006 5.244 1.00 95.62 218 LEU A C 1
ATOM 1680 O O . LEU A 1 218 ? 3.625 2.798 6.311 1.00 95.62 218 LEU A O 1
ATOM 1684 N N . ALA A 1 219 ? 3.569 2.955 4.075 1.00 97.12 219 ALA A N 1
ATOM 1685 C CA . ALA A 1 219 ? 2.155 2.628 3.958 1.00 97.12 219 ALA A CA 1
ATOM 1686 C C . ALA A 1 219 ? 1.841 1.217 4.462 1.00 97.12 219 ALA A C 1
ATOM 1688 O O . ALA A 1 219 ? 0.830 1.037 5.133 1.00 97.12 219 ALA A O 1
ATOM 1689 N N . ALA A 1 220 ? 2.714 0.235 4.224 1.00 97.69 220 ALA A N 1
ATOM 1690 C CA . ALA A 1 220 ? 2.560 -1.112 4.768 1.00 97.69 220 ALA A CA 1
ATOM 1691 C C . ALA A 1 220 ? 2.523 -1.116 6.309 1.00 97.69 220 ALA A C 1
ATOM 1693 O O . ALA A 1 220 ? 1.692 -1.812 6.900 1.00 97.69 220 ALA A O 1
ATOM 1694 N N . ILE A 1 221 ? 3.376 -0.320 6.965 1.00 97.12 221 ILE A N 1
ATOM 1695 C CA . ILE A 1 221 ? 3.382 -0.167 8.432 1.00 97.12 221 ILE A CA 1
ATOM 1696 C C . ILE A 1 221 ? 2.072 0.479 8.896 1.00 97.12 221 ILE A C 1
ATOM 1698 O O . ILE A 1 221 ? 1.411 -0.021 9.805 1.00 97.12 221 ILE A O 1
ATOM 1702 N N . LEU A 1 222 ? 1.662 1.575 8.255 1.00 96.88 222 LEU A N 1
ATOM 1703 C CA . LEU A 1 222 ? 0.448 2.310 8.618 1.00 96.88 222 LEU A CA 1
ATOM 1704 C C . LEU A 1 222 ? -0.822 1.482 8.402 1.00 96.88 222 LEU A C 1
ATOM 1706 O O . LEU A 1 222 ? -1.701 1.467 9.262 1.00 96.88 222 LEU A O 1
ATOM 1710 N N . GLY A 1 223 ? -0.893 0.738 7.300 1.00 96.69 223 GLY A N 1
ATOM 1711 C CA . GLY A 1 223 ? -1.977 -0.191 7.004 1.00 96.69 223 GLY A CA 1
ATOM 1712 C C . GLY A 1 223 ? -2.093 -1.314 8.031 1.00 96.69 223 GLY A C 1
ATOM 1713 O O . GLY A 1 223 ? -3.209 -1.702 8.373 1.00 96.69 223 GLY A O 1
ATOM 1714 N N . ALA A 1 224 ? -0.969 -1.792 8.577 1.00 95.88 224 ALA A N 1
ATOM 1715 C CA . ALA A 1 224 ? -0.978 -2.786 9.648 1.00 95.88 224 ALA A CA 1
ATOM 1716 C C . ALA A 1 224 ? -1.612 -2.253 10.943 1.00 95.88 224 ALA A C 1
ATOM 1718 O O . ALA A 1 224 ? -2.325 -2.981 11.625 1.00 95.88 224 ALA A O 1
ATOM 1719 N N . ILE A 1 225 ? -1.388 -0.978 11.271 1.00 93.81 225 ILE A N 1
ATOM 1720 C CA . ILE A 1 225 ? -1.894 -0.361 12.508 1.00 93.81 225 ILE A CA 1
ATOM 1721 C C . ILE A 1 225 ? -3.348 0.089 12.365 1.00 93.81 225 ILE A C 1
ATOM 1723 O O . ILE A 1 225 ? -4.128 -0.010 13.309 1.00 93.81 225 ILE A O 1
ATOM 1727 N N . LEU A 1 226 ? -3.707 0.630 11.202 1.00 93.62 226 LEU A N 1
ATOM 1728 C CA . LEU A 1 226 ? -5.010 1.249 10.964 1.00 93.62 226 LEU A CA 1
ATOM 1729 C C . LEU A 1 226 ? -6.063 0.267 10.444 1.00 93.62 226 LEU A C 1
ATOM 1731 O O . LEU A 1 226 ? -7.259 0.520 10.592 1.00 93.62 226 LEU A O 1
ATOM 1735 N N . GLY A 1 227 ? -5.636 -0.821 9.802 1.00 94.69 227 GLY A N 1
ATOM 1736 C CA . GLY A 1 227 ? -6.498 -1.621 8.940 1.00 94.69 227 GLY A CA 1
ATOM 1737 C C . GLY A 1 227 ? -6.777 -0.922 7.604 1.00 94.69 227 GLY A C 1
ATOM 1738 O O . GLY A 1 227 ? -6.445 0.248 7.389 1.00 94.69 227 GLY A O 1
ATOM 1739 N N . TRP A 1 228 ? -7.400 -1.643 6.672 1.00 94.56 228 TRP A N 1
ATOM 1740 C CA . TRP A 1 228 ? -7.559 -1.157 5.299 1.00 94.56 228 TRP A CA 1
ATOM 1741 C C . TRP A 1 228 ? -8.537 0.025 5.182 1.00 94.56 228 TRP A C 1
ATOM 1743 O O . TRP A 1 228 ? -8.287 0.929 4.391 1.00 94.56 228 TRP A O 1
ATOM 1753 N N . GLN A 1 229 ? -9.615 0.073 5.976 1.00 95.00 229 GLN A N 1
ATOM 1754 C CA . GLN A 1 229 ? -10.612 1.149 5.884 1.00 95.00 229 GLN A CA 1
ATOM 1755 C C . GLN A 1 229 ? -10.045 2.488 6.364 1.00 95.00 229 GLN A C 1
ATOM 1757 O O . GLN A 1 229 ? -10.102 3.490 5.652 1.00 95.00 229 GLN A O 1
ATOM 1762 N N . SER A 1 230 ? -9.467 2.507 7.568 1.00 94.88 230 SER A N 1
ATOM 1763 C CA . SER A 1 230 ? -8.887 3.724 8.143 1.00 94.88 230 SER A CA 1
ATOM 1764 C C . SER A 1 230 ? -7.641 4.170 7.375 1.00 94.88 230 SER A C 1
ATOM 1766 O O . SER A 1 230 ? -7.373 5.368 7.313 1.00 94.88 230 SER A O 1
ATOM 1768 N N . MET A 1 231 ? -6.920 3.251 6.720 1.00 95.88 231 MET A N 1
ATOM 1769 C CA . MET A 1 231 ? -5.836 3.609 5.800 1.00 95.88 231 MET A CA 1
ATOM 1770 C C . MET A 1 231 ? -6.331 4.434 4.603 1.00 95.88 231 MET A C 1
ATOM 1772 O O . MET A 1 231 ? -5.651 5.373 4.196 1.00 95.88 231 MET A O 1
ATOM 1776 N N . LEU A 1 232 ? -7.516 4.149 4.048 1.00 95.88 232 LEU A N 1
ATOM 1777 C CA . LEU A 1 232 ? -8.072 4.968 2.960 1.00 95.88 232 LEU A CA 1
ATOM 1778 C C . LEU A 1 232 ? -8.346 6.405 3.421 1.00 95.88 232 LEU A C 1
ATOM 1780 O O . LEU A 1 232 ? -8.050 7.353 2.695 1.00 95.88 232 LEU A O 1
ATOM 1784 N N . VAL A 1 233 ? -8.851 6.572 4.647 1.00 96.75 233 VAL A N 1
ATOM 1785 C CA . VAL A 1 233 ? -9.033 7.896 5.262 1.00 96.75 233 VAL A CA 1
ATOM 1786 C C . VAL A 1 233 ? -7.683 8.580 5.475 1.00 96.75 233 VAL A C 1
ATOM 1788 O O . VAL A 1 233 ? -7.529 9.750 5.131 1.00 96.75 233 VAL A O 1
ATOM 1791 N N . ALA A 1 234 ? -6.693 7.850 5.996 1.00 97.12 234 ALA A N 1
ATOM 1792 C CA . ALA A 1 234 ? -5.342 8.362 6.204 1.00 97.12 234 ALA A CA 1
ATOM 1793 C C . ALA A 1 234 ? -4.723 8.872 4.901 1.00 97.12 234 ALA A C 1
ATOM 1795 O O . ALA A 1 234 ? -4.217 9.989 4.861 1.00 97.12 234 ALA A O 1
ATOM 1796 N N . LEU A 1 235 ? -4.822 8.083 3.829 1.00 96.69 235 LEU A N 1
ATOM 1797 C CA . LEU A 1 235 ? -4.304 8.424 2.510 1.00 96.69 235 LEU A CA 1
ATOM 1798 C C . LEU A 1 235 ? -5.011 9.646 1.912 1.00 96.69 235 LEU A C 1
ATOM 1800 O O . LEU A 1 235 ? -4.363 10.542 1.376 1.00 96.69 235 LEU A O 1
ATOM 1804 N N . PHE A 1 236 ? -6.337 9.715 2.035 1.00 96.56 236 PHE A N 1
ATOM 1805 C CA . PHE A 1 236 ? -7.105 10.876 1.593 1.00 96.56 236 PHE A CA 1
ATOM 1806 C C . PHE A 1 236 ? -6.660 12.161 2.308 1.00 96.56 236 PHE A C 1
ATOM 1808 O O . PHE A 1 236 ? -6.383 13.174 1.662 1.00 96.56 236 PHE A O 1
ATOM 1815 N N . LEU A 1 237 ? -6.524 12.108 3.636 1.00 97.19 237 LEU A N 1
ATOM 1816 C CA . LEU A 1 237 ? -6.030 13.234 4.429 1.00 97.19 237 LEU A CA 1
ATOM 1817 C C . LEU A 1 237 ? -4.580 13.584 4.084 1.00 97.19 237 LEU A C 1
ATOM 1819 O O . LEU A 1 237 ? -4.255 14.764 3.991 1.00 97.19 237 LEU A O 1
ATOM 1823 N N . ALA A 1 238 ? -3.732 12.586 3.837 1.00 96.44 238 ALA A N 1
ATOM 1824 C CA . ALA A 1 238 ? -2.347 12.783 3.426 1.00 96.44 238 ALA A CA 1
ATOM 1825 C C . ALA A 1 238 ? -2.247 13.578 2.120 1.00 96.44 238 ALA A C 1
ATOM 1827 O O . ALA A 1 238 ? -1.464 14.523 2.041 1.00 96.44 238 ALA A O 1
ATOM 1828 N N . PHE A 1 239 ? -3.080 13.265 1.121 1.00 94.75 239 PHE A N 1
ATOM 1829 C CA . PHE A 1 239 ? -3.125 14.034 -0.125 1.00 94.75 239 PHE A CA 1
ATOM 1830 C C . PHE A 1 239 ? -3.596 15.473 0.085 1.00 94.75 239 PHE A C 1
ATOM 1832 O O . PHE A 1 239 ? -3.016 16.383 -0.502 1.00 94.75 239 PHE A O 1
ATOM 1839 N N . ILE A 1 240 ? -4.598 15.707 0.939 1.00 96.31 240 ILE A N 1
ATOM 1840 C CA . ILE A 1 240 ? -5.056 17.069 1.261 1.00 96.31 240 ILE A CA 1
ATOM 1841 C C . ILE A 1 240 ? -3.947 17.857 1.961 1.00 96.31 240 ILE A C 1
ATOM 1843 O O . ILE A 1 240 ? -3.623 18.968 1.542 1.00 96.31 240 ILE A O 1
ATOM 1847 N N . ILE A 1 241 ? -3.347 17.282 3.006 1.00 95.50 241 ILE A N 1
ATOM 1848 C CA . ILE A 1 241 ? -2.275 17.917 3.779 1.00 95.50 241 ILE A CA 1
ATOM 1849 C C . ILE A 1 241 ? -1.079 18.199 2.868 1.00 95.50 241 ILE A C 1
ATOM 1851 O O . ILE A 1 241 ? -0.599 19.329 2.828 1.00 95.50 241 ILE A O 1
ATOM 1855 N N . GLY A 1 242 ? -0.640 17.209 2.088 1.00 92.88 242 GLY A N 1
ATOM 1856 C CA . GLY A 1 242 ? 0.472 17.344 1.149 1.00 92.88 242 GLY A CA 1
ATOM 1857 C C . GLY A 1 242 ? 0.210 18.396 0.071 1.00 92.88 242 GLY A C 1
ATOM 1858 O O . GLY A 1 242 ? 1.091 19.202 -0.220 1.00 92.88 242 GLY A O 1
ATOM 1859 N N . ALA A 1 243 ? -1.011 18.462 -0.469 1.00 92.75 243 ALA A N 1
ATOM 1860 C CA . ALA A 1 243 ? -1.390 19.484 -1.442 1.00 92.75 243 ALA A CA 1
ATOM 1861 C C . ALA A 1 243 ? -1.367 20.895 -0.835 1.00 92.75 243 ALA A C 1
ATOM 1863 O O . ALA A 1 243 ? -0.805 21.808 -1.438 1.00 92.75 243 ALA A O 1
ATOM 1864 N N . VAL A 1 244 ? -1.930 21.082 0.363 1.00 94.44 244 VAL A N 1
ATOM 1865 C CA . VAL A 1 244 ? -1.925 22.381 1.059 1.00 94.44 244 VAL A CA 1
ATOM 1866 C C . VAL A 1 244 ? -0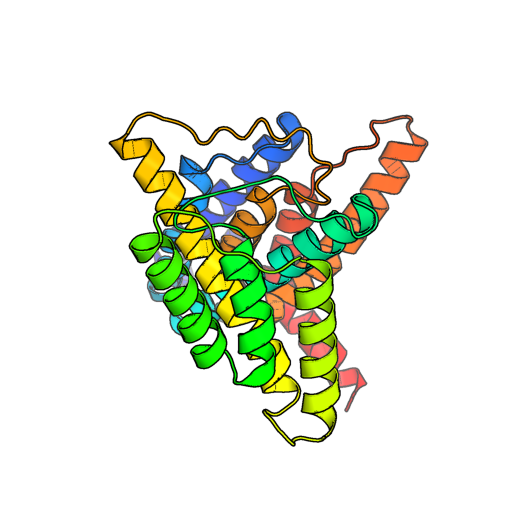.499 22.814 1.386 1.00 94.44 244 VAL A C 1
ATOM 1868 O O . VAL A 1 244 ? -0.103 23.925 1.029 1.00 94.44 244 VAL A O 1
ATOM 1871 N N . VAL A 1 245 ? 0.291 21.933 2.007 1.00 91.69 245 VAL A N 1
ATOM 1872 C CA . VAL A 1 245 ? 1.699 22.199 2.334 1.00 91.69 245 VAL A CA 1
ATOM 1873 C C . VAL A 1 245 ? 2.475 22.533 1.065 1.00 91.69 245 VAL A C 1
ATOM 1875 O O . VAL A 1 245 ? 3.201 23.523 1.040 1.00 91.69 245 VAL A O 1
ATOM 1878 N N . GLY A 1 246 ? 2.270 21.787 -0.020 1.00 90.00 246 GLY A N 1
ATOM 1879 C CA . GLY A 1 246 ? 2.980 22.038 -1.266 1.00 90.00 246 GLY A CA 1
ATOM 1880 C C . GLY A 1 246 ? 2.606 23.323 -1.979 1.00 90.00 246 GLY A C 1
ATOM 1881 O O . GLY A 1 246 ? 3.483 23.979 -2.541 1.00 90.00 246 GLY A O 1
ATOM 1882 N N . VAL A 1 247 ? 1.347 23.750 -1.902 1.00 91.75 247 VAL A N 1
ATOM 1883 C CA . VAL A 1 247 ? 0.946 25.079 -2.379 1.00 91.75 247 VAL A CA 1
ATOM 1884 C C . VAL A 1 247 ? 1.631 26.170 -1.556 1.00 91.75 247 VAL A C 1
ATOM 1886 O O . VAL A 1 247 ? 2.200 27.092 -2.139 1.00 91.75 247 VAL A O 1
ATOM 1889 N N . VAL A 1 248 ? 1.639 26.053 -0.226 1.00 91.62 248 VAL A N 1
ATOM 1890 C CA . VAL A 1 248 ? 2.279 27.034 0.668 1.00 91.62 248 VAL A CA 1
ATOM 1891 C C . VAL A 1 248 ? 3.786 27.118 0.411 1.00 91.62 248 VAL A C 1
ATOM 1893 O O . VAL A 1 248 ? 4.296 28.207 0.155 1.00 91.62 248 VAL A O 1
ATOM 1896 N N . VAL A 1 249 ? 4.488 25.982 0.389 1.00 90.56 249 VAL A N 1
ATOM 1897 C CA . VAL A 1 249 ? 5.936 25.915 0.118 1.00 90.56 249 VAL A CA 1
ATOM 1898 C C . VAL A 1 249 ? 6.263 26.524 -1.245 1.00 90.56 249 VAL A C 1
ATOM 1900 O O . VAL A 1 249 ? 7.204 27.309 -1.360 1.00 90.56 249 VAL A O 1
ATOM 1903 N N . LYS A 1 250 ? 5.453 26.240 -2.271 1.00 89.06 250 LYS A N 1
ATOM 1904 C CA . LYS A 1 250 ? 5.638 26.809 -3.610 1.00 89.06 250 LYS A CA 1
ATOM 1905 C C . LYS A 1 250 ? 5.443 28.326 -3.639 1.00 89.06 250 LYS A C 1
ATOM 1907 O O . LYS A 1 250 ? 6.207 29.011 -4.315 1.00 89.06 250 LYS A O 1
ATOM 1912 N N . ILE A 1 251 ? 4.455 28.858 -2.918 1.00 93.00 251 ILE A N 1
ATOM 1913 C CA . ILE A 1 251 ? 4.236 30.312 -2.795 1.00 93.00 251 ILE A CA 1
ATOM 1914 C C . ILE A 1 251 ? 5.410 30.977 -2.065 1.00 93.00 251 ILE A C 1
ATOM 1916 O O . ILE A 1 251 ? 5.814 32.078 -2.428 1.00 93.00 251 ILE A O 1
ATOM 1920 N N . MET A 1 252 ? 5.997 30.293 -1.082 1.00 92.38 252 MET A N 1
ATOM 1921 C CA . MET A 1 252 ? 7.164 30.762 -0.327 1.00 92.38 252 MET A CA 1
ATOM 1922 C C . MET A 1 252 ? 8.498 30.609 -1.080 1.00 92.38 252 MET A C 1
ATOM 1924 O O . MET A 1 252 ? 9.546 30.930 -0.527 1.00 92.38 252 MET A O 1
ATOM 1928 N N . GLY A 1 253 ? 8.483 30.138 -2.333 1.00 88.56 253 GLY A N 1
ATOM 1929 C CA . GLY A 1 253 ? 9.687 29.969 -3.153 1.00 88.56 253 GLY A CA 1
ATOM 1930 C C . GLY A 1 253 ? 10.529 28.735 -2.810 1.00 88.56 253 GLY A C 1
ATOM 1931 O O . GLY A 1 253 ? 11.705 28.691 -3.162 1.00 88.56 253 GLY A O 1
ATOM 1932 N N . GLY A 1 254 ? 9.950 27.748 -2.120 1.00 81.69 254 GLY A N 1
ATOM 1933 C CA . GLY A 1 254 ? 10.620 26.501 -1.753 1.00 81.69 254 GLY A CA 1
ATOM 1934 C C . GLY A 1 254 ? 10.857 25.536 -2.922 1.00 81.69 254 GLY A C 1
ATOM 1935 O O . GLY A 1 254 ? 10.530 25.810 -4.082 1.00 81.69 254 GLY A O 1
ATOM 1936 N N . SER A 1 255 ? 11.445 24.380 -2.608 1.00 76.50 255 SER A N 1
ATOM 1937 C CA . SER A 1 255 ? 11.755 23.327 -3.579 1.00 76.50 255 SER A CA 1
ATOM 1938 C C . SER A 1 255 ? 10.493 22.730 -4.218 1.00 76.50 255 SER A C 1
ATOM 1940 O O . SER A 1 255 ? 9.387 22.794 -3.684 1.00 76.50 255 SER A O 1
ATOM 1942 N N . ARG A 1 256 ? 10.663 22.123 -5.401 1.00 69.75 256 ARG A N 1
ATOM 1943 C CA . ARG A 1 256 ? 9.577 21.417 -6.107 1.00 69.75 256 ARG A CA 1
ATOM 1944 C C . ARG A 1 256 ? 9.312 20.010 -5.565 1.00 69.75 256 ARG A C 1
ATOM 1946 O O . ARG A 1 256 ? 8.271 19.447 -5.883 1.00 69.75 256 ARG A O 1
ATOM 1953 N N . ILE A 1 257 ? 10.256 19.449 -4.815 1.00 77.44 257 ILE A N 1
ATOM 1954 C CA . ILE A 1 257 ? 10.192 18.088 -4.283 1.00 77.44 257 ILE A CA 1
ATOM 1955 C C . ILE A 1 257 ? 9.731 18.183 -2.836 1.00 77.44 257 ILE A C 1
ATOM 1957 O O . ILE A 1 257 ? 10.342 18.903 -2.046 1.00 77.44 257 ILE A O 1
ATOM 1961 N N . ILE A 1 258 ? 8.643 17.482 -2.522 1.00 81.62 258 ILE A N 1
ATOM 1962 C CA . ILE A 1 258 ? 8.036 17.470 -1.194 1.00 81.62 258 ILE A CA 1
ATOM 1963 C C . ILE A 1 258 ? 7.937 16.015 -0.740 1.00 81.62 258 ILE A C 1
ATOM 1965 O O . ILE A 1 258 ? 7.322 15.224 -1.460 1.00 81.62 258 ILE A O 1
ATOM 1969 N N . PRO A 1 259 ? 8.514 15.670 0.423 1.00 86.56 259 PRO A N 1
ATOM 1970 C CA . PRO A 1 259 ? 8.422 14.325 0.972 1.00 86.56 259 PRO A CA 1
ATOM 1971 C C . PRO A 1 259 ? 6.970 13.977 1.303 1.00 86.56 259 PRO A C 1
ATOM 1973 O O . PRO A 1 259 ? 6.234 14.788 1.879 1.00 86.56 259 PRO A O 1
ATOM 1976 N N . PHE A 1 260 ? 6.544 12.771 0.926 1.00 89.88 260 PHE A N 1
ATOM 1977 C CA . PHE A 1 260 ? 5.178 12.301 1.159 1.00 89.88 260 PHE A CA 1
ATOM 1978 C C . PHE A 1 260 ? 5.004 11.636 2.531 1.00 89.88 260 PHE A C 1
ATOM 1980 O O . PHE A 1 260 ? 3.882 11.601 3.050 1.00 89.88 260 PHE A O 1
ATOM 1987 N N . GLY A 1 261 ? 6.094 11.198 3.168 1.00 91.38 261 GLY A N 1
ATOM 1988 C CA . GLY A 1 261 ? 6.072 10.555 4.476 1.00 91.38 261 GLY A CA 1
ATOM 1989 C C . GLY A 1 261 ? 5.403 11.394 5.572 1.00 91.38 261 GLY A C 1
ATOM 1990 O O . GLY A 1 261 ? 4.483 10.885 6.221 1.00 91.38 261 GLY A O 1
ATOM 1991 N N . PRO A 1 262 ? 5.761 12.680 5.781 1.00 93.38 262 PRO A N 1
ATOM 1992 C CA . PRO A 1 262 ? 5.145 13.494 6.827 1.00 93.38 262 PRO A CA 1
ATOM 1993 C C . PRO A 1 262 ? 3.638 13.716 6.656 1.00 93.38 262 PRO A C 1
ATOM 1995 O O . PRO A 1 262 ? 2.896 13.455 7.611 1.00 93.38 262 PRO A O 1
ATOM 1998 N N . PRO A 1 263 ? 3.125 14.126 5.476 1.00 95.06 263 PRO A N 1
ATOM 1999 C CA . PRO A 1 263 ? 1.683 14.168 5.247 1.00 95.06 263 PRO A CA 1
ATOM 2000 C C . PRO A 1 263 ? 0.995 12.819 5.489 1.00 95.06 263 PRO A C 1
ATOM 2002 O O . PRO A 1 263 ? -0.101 12.790 6.055 1.00 95.06 263 PRO A O 1
ATOM 2005 N N . LEU A 1 264 ? 1.636 11.707 5.115 1.00 95.38 264 LEU A N 1
ATOM 2006 C CA . LEU A 1 264 ? 1.092 10.364 5.297 1.00 95.38 264 LEU A CA 1
ATOM 2007 C C . LEU A 1 264 ? 0.981 9.965 6.774 1.00 95.38 264 LEU A C 1
ATOM 2009 O O . LEU A 1 264 ? -0.079 9.507 7.208 1.00 95.38 264 LEU A O 1
ATOM 2013 N N . VAL A 1 265 ? 2.026 10.197 7.573 1.00 95.31 265 VAL A N 1
ATOM 2014 C CA . VAL A 1 265 ? 2.012 9.925 9.021 1.00 95.31 265 VAL A CA 1
ATOM 2015 C C . VAL A 1 265 ? 1.012 10.829 9.747 1.00 95.31 265 VAL A C 1
ATOM 2017 O O . VAL A 1 265 ? 0.295 10.360 10.634 1.00 95.31 265 VAL A O 1
ATOM 2020 N N . LEU A 1 266 ? 0.894 12.102 9.355 1.00 95.19 266 LEU A N 1
ATOM 2021 C CA . LEU A 1 266 ? -0.108 13.016 9.916 1.00 95.19 266 LEU A CA 1
ATOM 2022 C C . LEU A 1 266 ? -1.538 12.576 9.584 1.00 95.19 266 LEU A C 1
ATOM 2024 O O . LEU A 1 266 ? -2.384 12.518 10.480 1.00 95.19 266 LEU A O 1
ATOM 2028 N N . GLY A 1 267 ? -1.807 12.218 8.326 1.00 96.12 267 GLY A N 1
ATOM 2029 C CA . GLY A 1 267 ? -3.096 11.666 7.908 1.00 96.12 267 GLY A CA 1
ATOM 2030 C C . GLY A 1 267 ? -3.448 10.395 8.681 1.00 96.12 267 GLY A C 1
ATOM 2031 O O . GLY A 1 267 ? -4.571 10.254 9.169 1.00 96.12 267 GLY A O 1
ATOM 2032 N N . ALA A 1 268 ? -2.471 9.510 8.883 1.00 95.19 268 ALA A N 1
ATOM 2033 C CA . ALA A 1 268 ? -2.631 8.298 9.678 1.00 95.19 268 ALA A CA 1
ATOM 2034 C C . ALA A 1 268 ? -2.900 8.569 11.160 1.00 95.19 268 ALA A C 1
ATOM 2036 O O . ALA A 1 268 ? -3.730 7.891 11.765 1.00 95.19 268 ALA A O 1
ATOM 2037 N N . LEU A 1 269 ? -2.244 9.566 11.755 1.00 93.81 269 LEU A N 1
ATOM 2038 C CA . LEU A 1 269 ? -2.509 9.961 13.136 1.00 93.81 269 LEU A CA 1
ATOM 2039 C C . LEU A 1 269 ? -3.951 10.455 13.298 1.00 93.81 269 LEU A C 1
ATOM 2041 O O . LEU A 1 269 ? -4.619 10.077 14.256 1.00 93.81 269 LEU A O 1
ATOM 2045 N N . ILE A 1 270 ? -4.458 11.250 12.352 1.00 94.62 270 ILE A N 1
ATOM 2046 C CA . ILE A 1 270 ? -5.854 11.713 12.367 1.00 94.62 270 ILE A CA 1
ATOM 2047 C C . ILE A 1 270 ? -6.813 10.529 12.179 1.00 94.62 270 ILE A C 1
ATOM 2049 O O . ILE A 1 270 ? -7.772 10.389 12.941 1.00 94.62 270 ILE A O 1
ATOM 2053 N N . ALA A 1 271 ? -6.540 9.651 11.211 1.00 94.19 271 ALA A N 1
ATOM 2054 C CA . ALA A 1 271 ? -7.363 8.478 10.927 1.00 94.19 271 ALA A CA 1
ATOM 2055 C C . ALA A 1 271 ? -7.412 7.479 12.094 1.00 94.19 271 ALA A C 1
ATOM 2057 O O . ALA A 1 271 ? -8.436 6.835 12.298 1.00 94.19 271 ALA A O 1
ATOM 2058 N N . LEU A 1 272 ? -6.362 7.387 12.910 1.00 91.88 272 LEU A N 1
ATOM 2059 C CA . LEU A 1 272 ? -6.375 6.547 14.106 1.00 91.88 272 LEU A CA 1
ATOM 2060 C C . LEU A 1 272 ? -7.443 6.983 15.121 1.00 91.88 272 LEU A C 1
ATOM 2062 O O . LEU A 1 272 ? -8.104 6.145 15.730 1.00 91.88 272 LEU A O 1
ATOM 2066 N N . PHE A 1 273 ? -7.608 8.292 15.327 1.00 91.50 273 PHE A N 1
ATOM 2067 C CA . PHE A 1 273 ? -8.558 8.814 16.315 1.00 91.50 273 PHE A CA 1
ATOM 2068 C C . PHE A 1 273 ? -9.963 9.010 15.747 1.00 91.50 273 PHE A C 1
ATOM 2070 O O . PHE A 1 273 ? -10.938 8.818 16.475 1.00 91.50 273 PHE A O 1
ATOM 2077 N N . TYR A 1 274 ? -10.052 9.405 14.474 1.00 93.00 274 TYR A N 1
ATOM 2078 C CA . TYR A 1 274 ? -11.290 9.871 13.848 1.00 93.00 274 TYR A CA 1
ATOM 2079 C C . TYR A 1 274 ? -11.719 9.052 12.627 1.00 93.00 274 TYR A C 1
ATOM 2081 O O . TYR A 1 274 ? -12.771 9.328 12.059 1.00 93.00 274 TYR A O 1
ATOM 2089 N N . GLY A 1 275 ? -10.945 8.050 12.199 1.00 91.81 275 GLY A N 1
ATOM 2090 C CA . GLY A 1 275 ? -11.202 7.304 10.963 1.00 91.81 275 GLY A CA 1
ATOM 2091 C C . GLY A 1 275 ? -12.568 6.627 10.956 1.00 91.81 275 GLY A C 1
ATOM 2092 O O . GLY A 1 275 ? -13.333 6.807 10.015 1.00 91.81 275 GLY A O 1
ATOM 2093 N N . GLN A 1 276 ? -12.930 5.936 12.039 1.00 90.81 276 GLN A N 1
ATOM 2094 C CA . GLN A 1 276 ? -14.236 5.276 12.152 1.00 90.81 276 GLN A CA 1
ATOM 2095 C C . GLN A 1 276 ? -15.403 6.273 12.179 1.00 90.81 276 GLN A C 1
ATOM 2097 O O . GLN A 1 276 ? -16.461 6.024 11.602 1.00 90.81 276 GLN A O 1
ATOM 2102 N N . GLN A 1 277 ? -15.217 7.433 12.809 1.00 92.56 277 GLN A N 1
ATOM 2103 C CA . GLN A 1 277 ? -16.209 8.507 12.845 1.00 92.56 277 GLN A CA 1
ATOM 2104 C C . GLN A 1 277 ? -16.390 9.131 11.459 1.00 92.56 277 GLN A C 1
ATOM 2106 O O . GLN A 1 277 ? -17.517 9.368 11.045 1.00 92.56 277 GLN A O 1
ATOM 2111 N N . ILE A 1 278 ? -15.299 9.340 10.720 1.00 92.62 278 ILE A N 1
ATOM 2112 C CA . ILE A 1 278 ? -15.333 9.846 9.342 1.00 92.62 278 ILE A CA 1
ATOM 2113 C C . ILE A 1 278 ? -16.033 8.838 8.423 1.00 92.62 278 ILE A C 1
ATOM 2115 O O . ILE A 1 278 ? -16.893 9.225 7.635 1.00 92.62 278 ILE A O 1
ATOM 2119 N N . ILE A 1 279 ? -15.711 7.546 8.550 1.00 92.62 279 ILE A N 1
ATOM 2120 C CA . ILE A 1 279 ? -16.334 6.477 7.758 1.00 92.62 279 ILE A CA 1
ATOM 2121 C C . ILE A 1 279 ? -17.833 6.392 8.055 1.00 92.62 279 ILE A C 1
ATOM 2123 O O . ILE A 1 279 ? -18.638 6.397 7.130 1.00 92.62 279 ILE A O 1
ATOM 2127 N N . SER A 1 280 ? -18.223 6.336 9.330 1.00 92.75 280 SER A N 1
ATOM 2128 C CA . SER A 1 280 ? -19.637 6.247 9.721 1.00 92.75 280 SER A CA 1
ATOM 2129 C C . SER A 1 280 ? -20.436 7.488 9.328 1.00 92.75 280 SER A C 1
ATOM 2131 O O . SER A 1 280 ? -21.558 7.351 8.850 1.00 92.75 280 SER A O 1
ATOM 2133 N N . TRP A 1 281 ? -19.852 8.682 9.453 1.00 93.94 281 TRP A N 1
ATOM 2134 C CA . TRP A 1 281 ? -20.447 9.924 8.959 1.00 93.94 281 TRP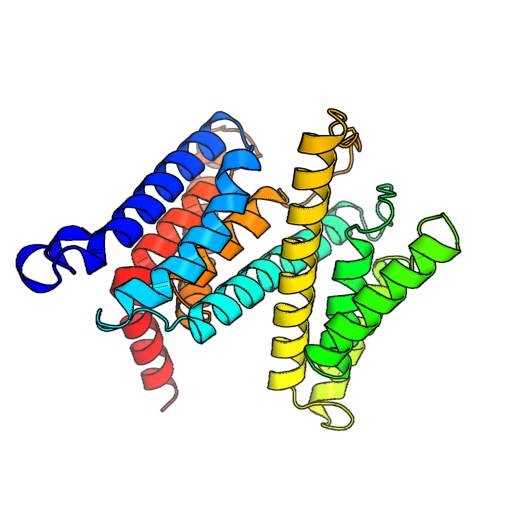 A CA 1
ATOM 2135 C C . TRP A 1 281 ? -20.686 9.876 7.447 1.00 93.94 281 TRP A C 1
ATOM 2137 O O . TRP A 1 281 ? -21.788 10.173 6.998 1.00 93.94 281 TRP A O 1
ATOM 2147 N N . TYR A 1 282 ? -19.687 9.444 6.672 1.00 90.94 282 TYR A N 1
ATOM 2148 C CA . TYR A 1 282 ? -19.803 9.325 5.220 1.00 90.94 282 TYR A CA 1
ATOM 2149 C C . TYR A 1 282 ? -20.856 8.289 4.806 1.00 90.94 282 TYR A C 1
ATOM 2151 O O . TYR A 1 282 ? -21.709 8.574 3.970 1.00 90.94 282 TYR A O 1
ATOM 2159 N N . LEU A 1 283 ? -20.838 7.098 5.413 1.00 92.62 283 LEU A N 1
ATOM 2160 C CA . LEU A 1 283 ? -21.819 6.050 5.121 1.00 92.62 283 LEU A CA 1
ATOM 2161 C C . LEU A 1 283 ? -23.237 6.464 5.527 1.00 92.62 283 LEU A C 1
ATOM 2163 O O . LEU A 1 283 ? -24.177 6.156 4.804 1.00 92.62 283 LEU A O 1
ATOM 2167 N N . GLY A 1 284 ? -23.388 7.214 6.621 1.00 94.06 284 GLY A N 1
ATOM 2168 C CA . GLY A 1 284 ? -24.674 7.765 7.049 1.00 94.06 284 GLY A CA 1
ATOM 2169 C C . GLY A 1 284 ? -25.254 8.821 6.102 1.00 94.06 284 GLY A C 1
ATOM 2170 O O . GLY A 1 284 ? -26.442 9.096 6.175 1.00 94.06 284 GLY A O 1
ATOM 2171 N N . MET A 1 285 ? -24.452 9.406 5.203 1.00 92.94 285 MET A N 1
ATOM 2172 C CA . MET A 1 285 ? -24.956 10.273 4.126 1.00 92.94 285 MET A CA 1
ATOM 2173 C C . MET A 1 285 ? -25.496 9.490 2.924 1.00 92.94 285 MET A C 1
ATOM 2175 O O . MET A 1 285 ? -26.211 10.060 2.103 1.00 92.94 285 MET A O 1
ATOM 2179 N N . LEU A 1 286 ? -25.104 8.220 2.781 1.00 90.31 286 LEU A N 1
ATOM 2180 C CA . LEU A 1 286 ? -25.524 7.351 1.677 1.00 90.31 286 LEU A CA 1
ATOM 2181 C C . LEU A 1 286 ? -26.800 6.561 1.992 1.00 90.31 286 LEU A C 1
ATOM 2183 O O . LEU A 1 286 ? -27.407 6.014 1.070 1.00 90.31 286 LEU A O 1
ATOM 2187 N N . THR A 1 287 ? -27.165 6.470 3.272 1.00 77.81 287 THR A N 1
ATOM 2188 C CA . THR A 1 287 ? -28.377 5.808 3.777 1.00 77.81 287 THR A CA 1
ATOM 2189 C C . THR A 1 287 ? -29.480 6.814 4.042 1.00 77.81 287 THR A C 1
ATOM 2191 O O . THR A 1 287 ? -30.625 6.543 3.626 1.00 77.81 287 THR A O 1
#

Secondary structure (DSSP, 8-state):
-HHHHS-HHHHGGGGHHHHHHHHHHHHHHHHHHHHS---HHHHHHHHHHHHHHHHHHTTSTTPPPHHHHHHHHHHHHHHHHHHHHHHHHHHTTTPPP----SSSSHHHHHHHHHHHHHH-HHHHHHHHHHHHHHHHHHTS-----HHHHHHHHHHHHHHHTTTSSS-HHHHHHHHHHHHHHHHHHHHHHHHHHHHHH------------SS-HHHHHHHHHHHHHHHHHHHHHHHHHHHHHHHHHHHHHHHTT--S---SHHHHHHHHHHHHHHHHHHHHHHHHHH-